Protein AF-A0A9W4LDL6-F1 (afdb_monomer)

pLDDT: mean 96.35, std 3.57, range [59.72, 98.88]

Radius of gyration: 20.33 Å; Cα contacts (8 Å, |Δi|>4): 546; chains: 1; bounding box: 56×37×61 Å

Mean predicted aligned error: 3.3 Å

Sequence (321 aa):
MSTSEVQAVVAMIDAETASIMKQEPQETKKLREGRLDDKAGAYGQYFGTWDIAAGMMRDCSMYALYPLLRLARQKRSDLNIAIMADEMLPPYTNYLGYSGFPTLERLGDAMRPVLREATPDETDALLSAYLRYANRLYCWVYHYFPWNLGEHYRYPDDAEARAADARAARDAAAIVDGFTPSETFIKLTWQPLGVSVHAWLAVEQNPELCRDLLDALPFTMLQEHPMVTGESMFAWTPLTTTAPVHVTEEIRFAPIGRLRFSQRTGQKLVVQYGATKETIRAPLLGGVIAEDRAKLPAIGRAVWDATYASKDLIWLTVERA

Solvent-accessible surface area (backbone atoms only — not comparable to full-atom values): 17039 Å² total; per-residue (Å²): 137,58,75,66,57,56,52,50,50,35,51,52,40,46,50,56,35,59,65,39,62,90,41,82,49,66,46,58,52,25,40,80,70,64,58,46,93,84,55,60,42,75,94,87,44,37,64,70,32,47,54,51,38,48,54,46,45,50,41,42,31,30,70,44,42,44,54,50,45,55,54,47,74,64,69,50,89,89,60,60,60,42,63,52,45,66,68,61,42,51,73,43,32,55,51,33,24,70,50,39,34,50,66,59,23,52,52,49,64,61,43,54,72,52,40,65,77,42,52,72,68,54,41,46,48,46,44,44,32,49,39,45,30,38,39,50,52,40,51,52,50,60,42,68,40,73,53,52,62,50,76,82,66,66,75,79,90,46,75,65,53,54,52,50,53,55,45,44,46,52,53,27,71,66,44,74,76,90,70,82,80,48,96,49,46,32,31,41,34,36,35,86,77,77,47,71,40,47,26,27,35,32,51,88,55,20,42,58,46,45,46,58,51,62,71,56,50,66,46,70,27,60,44,33,38,56,96,75,47,42,40,37,32,36,27,57,47,90,56,79,68,77,53,71,75,78,41,65,45,42,50,42,72,48,28,63,24,28,27,32,40,38,56,62,73,48,29,22,48,30,40,28,47,44,37,40,77,38,78,57,68,38,35,52,40,29,31,40,40,80,90,40,41,82,57,32,51,64,53,43,52,54,30,36,41,17,29,36,69,75,57,55,81,37,36,35,34,41,32,77,96

Nearest PDB structures (foldseek):
  3x27-assembly1_B  TM=9.281E-01  e=6.498E-11  Marinactinospora thermotolerans
  3kop-assembly1_F  TM=7.848E-01  e=4.595E-07  Arthrobacter sp. FB24
  3kop-assembly1_D  TM=6.887E-01  e=7.692E-07  Arthrobacter sp. FB24
  3kop-assembly1_E  TM=6.700E-01  e=1.503E-06  Arthrobacter sp. FB24
  3kop-assembly1_B  TM=6.868E-01  e=2.517E-06  Arthrobacter sp. FB24

Secondary structure (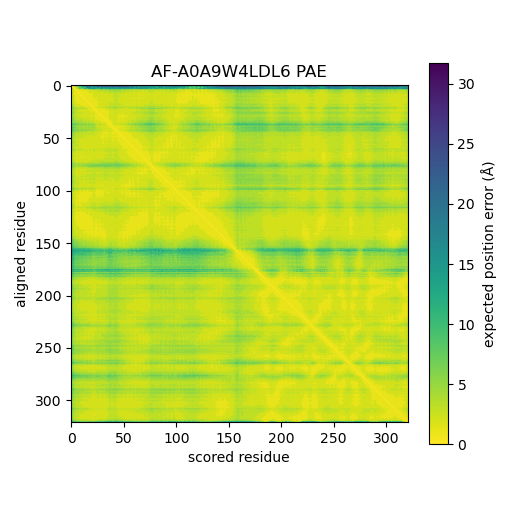DSSP, 8-state):
--HHHHHHHHHHHHHHHHHTSSS--HHHHHHHTT--TT--SGGG--HHHHHHHHHHHHHIIIIIIHHHHHHHTT--TT--HHHHHHHHSHHHHHHHHHTT-HHHHHHHHHHHHHHTT--HHHHHHHHHHHHHHHHHHHHHHHHHS-GGGGGGSPPP--HHHHHHHHHHHHHHHHPPP-SPPPS-EEEEEEETTTEEEEEEE-TTTSHHHHHHHHHH-SEEEEEE--TTTEEEEEEE-S---------EEEGGGSPTTEEEEETTTTSEEEEEEEEE----EEEEEEEE-HHHHTTHHHHHHHHHHIIIII---PEEEEEE-

Foldseek 3Di:
DDPVLLVVLLVVLLVLLVVLFPDQDPLLVCLLVQNDPVSPDPPNDRLVLLVVLLVLLQCLLQVQLLVLLLVLVVVDPVDDSLVSLVVRPCVSLVSNCVSRCVVLNVSSVSLSVVCNPDDSVSVNSSSLSSSLSSLSNSLSSQQSNQLLVCVVVDDDPDPVVVVVVVVLQVQQQPQDDPDDFDPWKKKKAKPPVRDIFIWGWPCVQQVQLLVQVQVQPWDKFWKAADSAFPQKIKTQGSDQDPGDARDWDFPQNDHQFWWFFPNSRRRITMGGLGGTDGRDITGGTTGTDPVRSVVRVVVSVVRHCCRHPPVDTMMMTMHGD

Structure (mmCIF, N/CA/C/O backbone):
data_AF-A0A9W4LDL6-F1
#
_entry.id   AF-A0A9W4LDL6-F1
#
loop_
_atom_site.group_PDB
_atom_site.id
_atom_site.type_symbol
_atom_site.label_atom_id
_atom_site.label_alt_id
_atom_site.label_comp_id
_atom_site.label_asym_id
_atom_site.label_entity_id
_atom_site.label_seq_id
_atom_site.pdbx_PDB_ins_code
_atom_site.Cartn_x
_atom_site.Cartn_y
_atom_site.Cartn_z
_atom_site.occupancy
_atom_site.B_iso_or_equiv
_atom_site.auth_seq_id
_atom_site.auth_comp_id
_atom_site.auth_asym_id
_atom_site.auth_atom_id
_atom_site.pdbx_PDB_model_num
ATOM 1 N N . MET A 1 1 ? -16.785 2.631 29.806 1.00 59.72 1 MET A N 1
ATOM 2 C CA . MET A 1 1 ? -16.517 1.670 28.723 1.00 59.72 1 MET A CA 1
ATOM 3 C C . MET A 1 1 ? -15.605 0.589 29.275 1.00 59.72 1 MET A C 1
ATOM 5 O O . MET A 1 1 ? -14.669 0.939 29.990 1.00 59.72 1 MET A O 1
ATOM 9 N N . SER A 1 2 ? -15.897 -0.693 29.063 1.00 73.19 2 SER A N 1
ATOM 10 C CA . SER A 1 2 ? -14.993 -1.766 29.508 1.00 73.19 2 SER A CA 1
ATOM 11 C C . SER A 1 2 ? -13.966 -2.067 28.419 1.00 73.19 2 SER A C 1
ATOM 13 O O . SER A 1 2 ? -14.286 -2.013 27.236 1.00 73.19 2 SER A O 1
ATOM 15 N N . THR A 1 3 ? -12.747 -2.465 28.796 1.00 76.25 3 THR A N 1
ATOM 16 C CA . THR A 1 3 ? -11.704 -2.936 27.859 1.00 76.25 3 THR A CA 1
ATOM 17 C C . THR A 1 3 ? -12.223 -4.010 26.885 1.00 76.25 3 THR A C 1
ATOM 19 O O . THR A 1 3 ? -11.744 -4.124 25.759 1.00 76.25 3 THR A O 1
ATOM 22 N N . SER A 1 4 ? -13.263 -4.758 27.275 1.00 86.56 4 SER A N 1
ATOM 23 C CA . SER A 1 4 ? -13.931 -5.733 26.410 1.00 86.56 4 SER A CA 1
ATOM 24 C C . SER A 1 4 ? -14.619 -5.121 25.181 1.00 86.56 4 SER A C 1
ATOM 26 O O . SER A 1 4 ? -14.678 -5.781 24.150 1.00 86.56 4 SER A O 1
ATOM 28 N N . GLU A 1 5 ? -15.140 -3.891 25.257 1.00 94.50 5 GLU A N 1
ATOM 29 C CA . GLU A 1 5 ? -15.817 -3.227 24.129 1.00 94.50 5 GLU A CA 1
ATOM 30 C C . GLU A 1 5 ? -14.811 -2.799 23.052 1.00 94.50 5 GLU A C 1
ATOM 32 O O . GLU A 1 5 ? -15.027 -3.069 21.871 1.00 94.50 5 GLU A O 1
ATOM 37 N N . VAL A 1 6 ? -13.662 -2.236 23.452 1.00 96.69 6 VAL A N 1
ATOM 38 C CA . VAL A 1 6 ? -12.552 -1.921 22.530 1.00 96.69 6 VAL A CA 1
ATOM 39 C C . VAL A 1 6 ? -12.072 -3.178 21.818 1.00 96.69 6 VAL A C 1
ATOM 41 O O . VAL A 1 6 ? -11.980 -3.208 20.590 1.00 96.69 6 VAL A O 1
ATOM 44 N N . GLN A 1 7 ? -11.785 -4.230 22.585 1.00 96.81 7 GLN A N 1
ATOM 45 C CA . GLN A 1 7 ? -11.292 -5.492 22.039 1.00 96.81 7 GLN A CA 1
ATOM 46 C C . GLN A 1 7 ? -12.294 -6.125 21.070 1.00 96.81 7 GLN A C 1
ATOM 48 O O . GLN A 1 7 ? -11.883 -6.662 20.043 1.00 96.81 7 GLN A O 1
ATOM 53 N N . ALA A 1 8 ? -13.597 -6.024 21.349 1.00 97.94 8 ALA A N 1
ATOM 54 C CA . ALA A 1 8 ? -14.638 -6.514 20.452 1.00 97.94 8 ALA A CA 1
ATOM 55 C C . ALA A 1 8 ? -14.651 -5.764 19.109 1.00 97.94 8 ALA A C 1
ATOM 57 O O . ALA A 1 8 ? -14.744 -6.400 18.059 1.00 97.94 8 ALA A O 1
ATOM 58 N N . VAL A 1 9 ? -14.507 -4.433 19.119 1.00 98.50 9 VAL A N 1
ATOM 59 C CA . VAL A 1 9 ? -14.445 -3.635 17.882 1.00 98.50 9 VAL A CA 1
ATOM 60 C C . VAL A 1 9 ? -13.175 -3.933 17.086 1.00 98.50 9 VAL A C 1
ATOM 62 O O . VAL A 1 9 ? -13.255 -4.138 15.876 1.00 98.50 9 VAL A O 1
ATOM 65 N N . VAL A 1 10 ? -12.016 -4.019 17.746 1.00 98.62 10 VAL A N 1
ATOM 66 C CA . VAL A 1 10 ? -10.753 -4.404 17.091 1.00 98.62 10 VAL A CA 1
ATOM 67 C C . VAL A 1 10 ? -10.882 -5.782 16.440 1.00 98.62 10 VAL A C 1
ATOM 69 O O . VAL A 1 10 ? -10.585 -5.926 15.256 1.00 98.62 10 VAL A O 1
ATOM 72 N N . ALA A 1 11 ? -11.402 -6.775 17.168 1.00 98.50 11 ALA A N 1
ATOM 73 C CA . ALA A 1 11 ? -11.595 -8.127 16.648 1.00 98.50 11 ALA A CA 1
ATOM 74 C C . ALA A 1 11 ? -12.565 -8.167 15.456 1.00 98.50 11 ALA A C 1
ATOM 76 O O . ALA A 1 11 ? -12.331 -8.901 14.498 1.00 98.50 11 ALA A O 1
ATOM 77 N N . MET A 1 12 ? -13.628 -7.358 15.484 1.00 98.50 12 MET A N 1
ATOM 78 C CA . MET A 1 12 ? -14.551 -7.214 14.359 1.00 98.50 12 MET A CA 1
ATOM 79 C C . MET A 1 12 ? -13.844 -6.655 13.115 1.00 98.50 12 MET A C 1
ATOM 81 O O . MET A 1 12 ? -14.003 -7.207 12.029 1.00 98.50 12 MET A O 1
ATOM 85 N N . ILE A 1 13 ? -13.050 -5.589 13.258 1.00 98.75 13 ILE A N 1
ATOM 86 C CA . ILE A 1 13 ? -12.304 -4.983 12.141 1.00 98.75 13 ILE A CA 1
ATOM 87 C C . ILE A 1 13 ? -11.254 -5.956 11.586 1.00 98.75 13 ILE A C 1
ATOM 89 O O . ILE A 1 13 ? -11.098 -6.084 10.369 1.00 98.75 13 ILE A O 1
ATOM 93 N N . ASP A 1 14 ? -10.539 -6.661 12.461 1.00 98.62 14 ASP A N 1
ATOM 94 C CA . ASP A 1 14 ? -9.530 -7.638 12.054 1.00 98.62 14 ASP A CA 1
ATOM 95 C C . ASP A 1 14 ? -10.167 -8.840 11.336 1.00 98.62 14 ASP A C 1
ATOM 97 O O . ASP A 1 14 ? -9.605 -9.329 10.354 1.00 98.62 14 ASP A O 1
ATOM 101 N N . ALA A 1 15 ? -11.363 -9.275 11.751 1.00 98.44 15 ALA A N 1
ATOM 102 C CA . ALA A 1 15 ? -12.117 -10.320 11.059 1.00 98.44 15 ALA A CA 1
ATOM 103 C C . ALA A 1 15 ? -12.532 -9.892 9.641 1.00 98.44 15 ALA A C 1
ATOM 105 O O . ALA A 1 15 ? -12.360 -10.664 8.694 1.00 98.44 15 ALA A O 1
ATOM 106 N N . GLU A 1 16 ? -13.010 -8.654 9.472 1.00 98.44 16 GLU A N 1
ATOM 107 C CA . GLU A 1 16 ? -13.310 -8.111 8.141 1.00 98.44 16 GLU A CA 1
ATOM 108 C C . GLU A 1 16 ? -12.046 -7.977 7.292 1.00 98.44 16 GLU A C 1
ATOM 110 O O . GLU A 1 16 ? -12.035 -8.365 6.129 1.00 98.44 16 GLU A O 1
ATOM 115 N N . THR A 1 17 ? -10.942 -7.511 7.879 1.00 98.31 17 THR A N 1
ATOM 116 C CA . THR A 1 17 ? -9.652 -7.427 7.180 1.00 98.31 17 THR A CA 1
ATOM 117 C C . THR A 1 17 ? -9.204 -8.803 6.693 1.00 98.31 17 THR A C 1
ATOM 119 O O . THR A 1 17 ? -8.797 -8.940 5.540 1.00 98.31 17 THR A O 1
ATOM 122 N N . ALA A 1 18 ? -9.306 -9.829 7.545 1.00 97.50 18 ALA A N 1
ATOM 123 C CA . ALA A 1 18 ? -8.935 -11.202 7.220 1.00 97.50 18 ALA A CA 1
ATOM 124 C C . ALA A 1 18 ? -9.772 -11.779 6.067 1.00 97.50 18 ALA A C 1
ATOM 126 O O . ALA A 1 18 ? -9.221 -12.477 5.210 1.00 97.50 18 ALA A O 1
ATOM 127 N N . SER A 1 19 ? -11.071 -11.460 6.011 1.00 97.31 19 SER A N 1
ATOM 128 C CA . SER A 1 19 ? -11.982 -11.959 4.971 1.00 97.31 19 SER A CA 1
ATOM 129 C C . SER A 1 19 ? -11.606 -11.458 3.568 1.00 97.31 19 SER A C 1
ATOM 131 O O . SER A 1 19 ? -11.776 -12.182 2.586 1.00 97.31 19 SER A O 1
ATOM 133 N N . ILE A 1 20 ? -10.990 -10.275 3.479 1.00 97.44 20 ILE A N 1
ATOM 134 C CA . ILE A 1 20 ? -10.588 -9.635 2.219 1.00 97.44 20 ILE A CA 1
ATOM 135 C C . ILE A 1 20 ? -9.079 -9.725 1.945 1.00 97.44 20 ILE A C 1
ATOM 137 O O . ILE A 1 20 ? -8.554 -9.025 1.084 1.00 97.44 20 ILE A O 1
ATOM 141 N N . MET A 1 21 ? -8.332 -10.581 2.650 1.00 95.81 21 MET A N 1
ATOM 142 C CA . MET A 1 21 ? -6.882 -10.709 2.430 1.00 95.81 21 MET A CA 1
ATOM 143 C C . MET A 1 21 ? -6.532 -11.294 1.059 1.00 95.81 21 MET A C 1
ATOM 145 O O . MET A 1 21 ? -5.571 -10.859 0.426 1.00 95.81 21 MET A O 1
ATOM 149 N N . LYS A 1 22 ? -7.296 -12.302 0.617 1.00 94.81 22 LYS A N 1
ATOM 150 C CA . LYS A 1 22 ? -7.035 -13.074 -0.613 1.00 94.81 22 LYS A CA 1
ATOM 151 C C . LYS A 1 22 ? -8.198 -13.075 -1.604 1.00 94.81 22 LYS A C 1
ATOM 153 O O . LYS A 1 22 ? -8.112 -13.714 -2.649 1.00 94.81 22 LYS A O 1
ATOM 158 N N . GLN A 1 23 ? -9.278 -12.378 -1.273 1.00 95.56 23 GLN A N 1
ATOM 159 C CA . GLN A 1 23 ? -10.490 -12.322 -2.072 1.00 95.56 23 GLN A CA 1
ATOM 160 C C . GLN A 1 23 ? -10.968 -10.880 -2.198 1.00 95.56 23 GLN A C 1
ATOM 162 O O . GLN A 1 23 ? -10.975 -10.136 -1.220 1.00 95.56 23 GLN A O 1
ATOM 167 N N . GLU A 1 24 ? -11.397 -10.519 -3.407 1.00 97.38 24 GLU A N 1
ATOM 168 C CA . GLU A 1 24 ? -12.038 -9.237 -3.670 1.00 97.38 24 GLU A CA 1
ATOM 169 C C . GLU A 1 24 ? -13.314 -9.079 -2.811 1.00 97.38 24 GLU A C 1
ATOM 171 O O . GLU A 1 24 ? -14.192 -9.953 -2.864 1.00 97.38 24 GLU A O 1
ATOM 176 N N . PRO A 1 25 ? -13.461 -7.970 -2.061 1.00 97.69 25 PRO A N 1
ATOM 177 C CA . PRO A 1 25 ? -14.687 -7.655 -1.340 1.00 97.69 25 PRO A CA 1
ATOM 178 C C . PRO A 1 25 ? -15.880 -7.546 -2.297 1.00 97.69 25 PRO A C 1
ATOM 180 O O . PRO A 1 25 ? -15.794 -6.935 -3.365 1.00 97.69 25 PRO A O 1
ATOM 183 N N . GLN A 1 26 ? -17.038 -8.082 -1.900 1.00 97.12 26 GLN A N 1
ATOM 184 C CA . GLN A 1 26 ? -18.243 -8.014 -2.739 1.00 97.12 26 GLN A CA 1
ATOM 185 C C . GLN A 1 26 ? -18.695 -6.575 -3.008 1.00 97.12 26 GLN A C 1
ATOM 187 O O . GLN A 1 26 ? -19.213 -6.293 -4.086 1.00 97.12 26 GLN A O 1
ATOM 192 N N . GLU A 1 27 ? -18.486 -5.669 -2.054 1.00 95.81 27 GLU A N 1
ATOM 193 C CA . GLU A 1 27 ? -18.826 -4.252 -2.192 1.00 95.81 27 GLU A CA 1
ATOM 194 C C . GLU A 1 27 ? -17.977 -3.565 -3.281 1.00 95.81 27 GLU A C 1
ATOM 196 O O . GLU A 1 27 ? -18.529 -2.960 -4.202 1.00 95.81 27 GLU A O 1
ATOM 201 N N . THR A 1 28 ? -16.660 -3.816 -3.301 1.00 96.38 28 THR A N 1
ATOM 202 C CA . THR A 1 28 ? -15.751 -3.363 -4.369 1.00 96.38 28 THR A CA 1
ATOM 203 C C . THR A 1 28 ? -16.150 -3.932 -5.731 1.00 96.38 28 THR A C 1
ATOM 205 O O . THR A 1 28 ? -16.212 -3.197 -6.719 1.00 96.38 28 THR A O 1
ATOM 208 N N . LYS A 1 29 ? -16.499 -5.226 -5.782 1.00 97.69 29 LYS A N 1
ATOM 209 C CA . LYS A 1 29 ? -16.947 -5.885 -7.014 1.00 97.69 29 LYS A CA 1
ATOM 210 C C . LYS A 1 29 ? -18.235 -5.273 -7.569 1.00 97.69 29 LYS A C 1
ATOM 212 O O . LYS A 1 29 ? -18.335 -5.032 -8.772 1.00 97.69 29 LYS A O 1
ATOM 217 N N . LYS A 1 30 ? -19.227 -5.019 -6.705 1.00 97.50 30 LYS A N 1
ATOM 218 C CA . LYS A 1 30 ? -20.490 -4.369 -7.090 1.00 97.50 30 LYS A CA 1
ATOM 219 C C . LYS A 1 30 ? -20.237 -2.991 -7.694 1.00 97.50 30 LYS A C 1
ATOM 221 O O . LYS A 1 30 ? -20.811 -2.699 -8.742 1.00 97.50 30 LYS A O 1
ATOM 226 N N . LEU A 1 31 ? -19.374 -2.185 -7.072 1.00 96.69 31 LEU A N 1
ATOM 227 C CA . LEU A 1 31 ? -19.011 -0.860 -7.573 1.00 96.69 31 LEU A CA 1
ATOM 228 C C . LEU A 1 31 ? -18.433 -0.937 -8.992 1.00 96.69 31 LEU A C 1
ATOM 230 O O . LEU A 1 31 ? -18.973 -0.314 -9.905 1.00 96.69 31 LEU A O 1
ATOM 234 N N . ARG A 1 32 ? -17.387 -1.747 -9.212 1.00 95.69 32 ARG A N 1
ATOM 235 C CA . ARG A 1 32 ? -16.724 -1.817 -10.529 1.00 95.69 32 ARG A CA 1
ATOM 236 C C . ARG A 1 32 ? -17.592 -2.415 -11.641 1.00 95.69 32 ARG A C 1
ATOM 238 O O . ARG A 1 32 ? -17.377 -2.128 -12.816 1.00 95.69 32 ARG A O 1
ATOM 245 N N . GLU A 1 33 ? -18.572 -3.244 -11.287 1.00 96.81 33 GLU A N 1
ATOM 246 C CA . GLU A 1 33 ? -19.515 -3.854 -12.235 1.00 96.81 33 GLU A CA 1
ATOM 247 C C . GLU A 1 33 ? -20.795 -3.025 -12.430 1.00 96.81 33 GLU A C 1
ATOM 249 O O . GLU A 1 33 ? -21.696 -3.462 -13.144 1.00 96.81 33 GLU A O 1
ATOM 254 N N . GLY A 1 34 ? -20.905 -1.848 -11.799 1.00 96.75 34 GLY A N 1
ATOM 255 C CA . GLY A 1 34 ? -22.084 -0.987 -11.919 1.00 96.75 34 GLY A CA 1
ATOM 256 C C . GLY A 1 34 ? -23.346 -1.586 -11.293 1.00 96.75 34 GLY A C 1
ATOM 257 O O . GLY A 1 34 ? -24.456 -1.326 -11.753 1.00 96.75 34 GLY A O 1
ATOM 258 N N . ARG A 1 35 ? -23.184 -2.416 -10.256 1.00 96.94 35 ARG A N 1
ATOM 259 C CA . ARG A 1 35 ? -24.256 -3.148 -9.558 1.00 96.94 35 ARG A CA 1
ATOM 260 C C . ARG A 1 35 ? -24.515 -2.606 -8.147 1.00 96.94 35 ARG A C 1
ATOM 262 O O . ARG A 1 35 ? -24.866 -3.377 -7.257 1.00 96.94 35 ARG A O 1
ATOM 269 N N . LEU A 1 36 ? -24.294 -1.307 -7.931 1.00 95.19 36 LEU A N 1
ATOM 270 C CA . LEU A 1 36 ? -24.649 -0.640 -6.676 1.00 95.19 36 LEU A CA 1
ATOM 271 C C . LEU A 1 36 ? -26.169 -0.650 -6.480 1.00 95.19 36 LEU A C 1
ATOM 273 O O . LEU A 1 36 ? -26.922 -0.371 -7.416 1.00 95.19 36 LEU A O 1
ATOM 277 N N . ASP A 1 37 ? -26.608 -0.958 -5.262 1.00 91.31 37 ASP A N 1
ATOM 278 C CA . ASP A 1 37 ? -28.028 -1.136 -4.943 1.00 91.31 37 ASP A CA 1
ATOM 279 C C . ASP A 1 37 ? -28.803 0.198 -5.013 1.00 91.31 37 ASP A C 1
ATOM 281 O O . ASP A 1 37 ? -29.950 0.237 -5.459 1.00 91.31 37 ASP A O 1
ATOM 285 N N . ASP A 1 38 ? -28.155 1.305 -4.647 1.00 92.00 38 ASP A N 1
ATOM 286 C CA . ASP A 1 38 ? -28.705 2.667 -4.669 1.00 92.00 38 ASP A CA 1
ATOM 287 C C . ASP A 1 38 ? -28.538 3.389 -6.019 1.00 92.00 38 ASP A C 1
ATOM 289 O O . ASP A 1 38 ? -29.086 4.475 -6.218 1.00 92.00 38 ASP A O 1
ATOM 293 N N . LYS A 1 39 ? -27.805 2.774 -6.959 1.00 94.00 39 LYS A N 1
ATOM 294 C CA . LYS A 1 39 ? -27.453 3.329 -8.273 1.00 94.00 39 LYS A CA 1
ATOM 295 C C . LYS A 1 39 ? -26.801 4.714 -8.187 1.00 94.00 39 LYS A C 1
ATOM 297 O O . LYS A 1 39 ? -27.075 5.565 -9.037 1.00 94.00 39 LYS A O 1
ATOM 302 N N . ALA A 1 40 ? -25.936 4.940 -7.195 1.00 94.69 40 ALA A N 1
ATOM 303 C CA . ALA A 1 40 ? -25.176 6.179 -7.077 1.00 94.69 40 ALA A CA 1
ATOM 304 C C . ALA A 1 40 ? -24.463 6.531 -8.400 1.00 94.69 40 ALA A C 1
ATOM 306 O O . ALA A 1 40 ? -23.657 5.750 -8.918 1.00 94.69 40 ALA A O 1
ATOM 307 N N . GLY A 1 41 ? -24.748 7.723 -8.936 1.00 95.00 41 GLY A N 1
ATOM 308 C CA . GLY A 1 41 ? -24.144 8.243 -10.165 1.00 95.00 41 GLY A CA 1
ATOM 309 C C . GLY A 1 41 ? -25.105 9.082 -11.016 1.00 95.00 41 GLY A C 1
ATOM 310 O O . GLY A 1 41 ? -26.280 8.761 -11.184 1.00 95.00 41 GLY A O 1
ATOM 311 N N . ALA A 1 42 ? -24.618 10.200 -11.559 1.00 95.75 42 ALA A N 1
ATOM 312 C CA . ALA A 1 42 ? -25.437 11.099 -12.374 1.00 95.75 42 ALA A CA 1
ATOM 313 C C . ALA A 1 42 ? -25.666 10.536 -13.788 1.00 95.75 42 ALA A C 1
ATOM 315 O O . ALA A 1 42 ? -24.772 9.913 -14.358 1.00 95.75 42 ALA A O 1
ATOM 316 N N . TYR A 1 43 ? -26.839 10.812 -14.372 1.00 96.56 43 TYR A N 1
ATOM 317 C CA . TYR A 1 43 ? -27.201 10.449 -15.754 1.00 96.56 43 TYR A CA 1
ATOM 318 C C . TYR A 1 43 ? -27.107 8.946 -16.085 1.00 96.56 43 TYR A C 1
ATOM 320 O O . TYR A 1 43 ? -26.869 8.574 -17.230 1.00 96.56 43 TYR A O 1
ATOM 328 N N . GLY A 1 44 ? -27.320 8.073 -15.097 1.00 94.75 44 GLY A N 1
ATOM 329 C CA . GLY A 1 44 ? -27.406 6.625 -15.319 1.00 94.75 44 GLY A CA 1
ATOM 330 C C . GLY A 1 44 ? -26.067 5.923 -15.576 1.00 94.75 44 GLY A C 1
ATOM 331 O O . GLY A 1 44 ? -26.071 4.812 -16.098 1.00 94.75 44 GLY A O 1
ATOM 332 N N . GLN A 1 45 ? -24.938 6.540 -15.211 1.00 96.56 45 GLN A N 1
ATOM 333 C CA . GLN A 1 45 ? -23.606 5.920 -15.241 1.00 96.56 45 GLN A CA 1
ATOM 334 C C . GLN A 1 45 ? -22.992 5.843 -13.837 1.00 96.56 45 GLN A C 1
ATOM 336 O O . GLN A 1 45 ? -23.360 6.625 -12.966 1.00 96.56 45 GLN A O 1
ATOM 341 N N . TYR A 1 46 ? -22.033 4.934 -13.636 1.00 97.12 46 TYR A N 1
ATOM 342 C CA . TYR A 1 46 ? -21.368 4.695 -12.345 1.00 97.12 46 TYR A CA 1
ATOM 343 C C . TYR A 1 46 ? -19.860 5.006 -12.350 1.00 97.12 46 TYR A C 1
ATOM 345 O O . TYR A 1 46 ? -19.212 4.899 -11.311 1.00 97.12 46 TYR A O 1
ATOM 353 N N . PHE A 1 47 ? -19.284 5.400 -13.492 1.00 97.44 47 PHE A N 1
ATOM 354 C CA . PHE A 1 47 ? -17.857 5.717 -13.607 1.00 97.44 47 PHE A CA 1
ATOM 355 C C . PHE A 1 47 ? -17.456 6.871 -12.685 1.00 97.44 47 PHE A C 1
ATOM 357 O O . PHE A 1 47 ? -16.469 6.755 -11.969 1.00 97.44 47 PHE A O 1
ATOM 364 N N . GLY A 1 48 ? -18.248 7.948 -12.644 1.00 96.81 48 GLY A N 1
ATOM 365 C CA . GLY A 1 48 ? -17.976 9.072 -11.742 1.00 96.81 48 GLY A CA 1
ATOM 366 C C . GLY A 1 48 ? -18.001 8.661 -10.266 1.00 96.81 48 GLY A C 1
ATOM 367 O O . GLY A 1 48 ? -17.161 9.102 -9.491 1.00 96.81 48 GLY A O 1
ATOM 368 N N . THR A 1 49 ? -18.918 7.768 -9.885 1.00 97.31 49 THR A N 1
ATOM 369 C CA . THR A 1 49 ? -18.963 7.198 -8.530 1.00 97.31 49 THR A CA 1
ATOM 370 C C . THR A 1 49 ? -17.708 6.381 -8.249 1.00 97.31 49 THR A C 1
ATOM 372 O O . THR A 1 49 ? -17.094 6.550 -7.203 1.00 97.31 49 THR A O 1
ATOM 375 N N . TRP A 1 50 ? -17.286 5.542 -9.197 1.00 97.50 50 TRP A N 1
ATOM 376 C CA . TRP A 1 50 ? -16.089 4.718 -9.056 1.00 97.50 50 TRP A CA 1
ATOM 377 C C . TRP A 1 50 ? -14.806 5.553 -8.935 1.00 97.50 50 TRP A C 1
ATOM 379 O O . TRP A 1 50 ? -14.005 5.298 -8.038 1.00 97.50 50 TRP A O 1
ATOM 389 N N . ASP A 1 51 ? -14.632 6.574 -9.775 1.00 97.50 51 ASP A N 1
ATOM 390 C CA . ASP A 1 51 ? -13.496 7.504 -9.731 1.00 97.50 51 ASP A CA 1
ATOM 391 C C . ASP A 1 51 ? -13.390 8.227 -8.383 1.00 97.50 51 ASP A C 1
ATOM 393 O O . ASP A 1 51 ? -12.364 8.145 -7.699 1.00 97.50 51 ASP A O 1
ATOM 397 N N . ILE A 1 52 ? -14.482 8.859 -7.944 1.00 97.56 52 ILE A N 1
ATOM 398 C CA . ILE A 1 52 ? -14.490 9.611 -6.687 1.00 97.56 52 ILE A CA 1
ATOM 399 C C . ILE A 1 52 ? -14.288 8.670 -5.498 1.00 97.56 52 ILE A C 1
ATOM 401 O O . ILE A 1 52 ? -13.491 8.973 -4.611 1.00 97.56 52 ILE A O 1
ATOM 405 N N . ALA A 1 53 ? -14.956 7.515 -5.481 1.00 97.62 53 ALA A N 1
ATOM 406 C CA . ALA A 1 53 ? -14.818 6.540 -4.407 1.00 97.62 53 ALA A CA 1
ATOM 407 C C . ALA A 1 53 ? -13.379 5.995 -4.324 1.00 97.62 53 ALA A C 1
ATOM 409 O O . ALA A 1 53 ? -12.832 5.871 -3.227 1.00 97.62 53 ALA A O 1
ATOM 410 N N . ALA A 1 54 ? -12.716 5.754 -5.462 1.00 97.31 54 ALA A N 1
ATOM 411 C CA . ALA A 1 54 ? -11.308 5.364 -5.489 1.00 97.31 54 ALA A CA 1
ATOM 412 C C . ALA A 1 54 ? -10.395 6.465 -4.926 1.00 97.31 54 ALA A C 1
ATOM 414 O O . ALA A 1 54 ? -9.578 6.199 -4.040 1.00 97.31 54 ALA A O 1
ATOM 415 N N . GLY A 1 55 ? -10.566 7.712 -5.372 1.00 97.31 55 GLY A N 1
ATOM 416 C CA . GLY A 1 55 ? -9.808 8.854 -4.856 1.00 97.31 55 GLY A CA 1
ATOM 417 C C . GLY A 1 55 ? -10.009 9.071 -3.353 1.00 97.31 55 GLY A C 1
ATOM 418 O O . GLY A 1 55 ? -9.042 9.168 -2.598 1.00 97.31 55 GLY A O 1
ATOM 419 N N . MET A 1 56 ? -11.259 9.066 -2.891 1.00 97.94 56 MET A N 1
ATOM 420 C CA . MET A 1 56 ? -11.589 9.278 -1.482 1.00 97.94 56 MET A CA 1
ATOM 421 C C . MET A 1 56 ? -11.144 8.123 -0.587 1.00 97.94 56 MET A C 1
ATOM 423 O O . MET A 1 56 ? -10.723 8.371 0.541 1.00 97.94 56 MET A O 1
ATOM 427 N N . MET A 1 57 ? -11.173 6.877 -1.065 1.00 97.56 57 MET A N 1
ATOM 428 C CA . MET A 1 57 ? -10.661 5.735 -0.303 1.00 97.56 57 MET A CA 1
ATOM 429 C C . MET A 1 57 ? -9.143 5.844 -0.097 1.00 97.56 57 MET A C 1
ATOM 431 O O . MET A 1 57 ? -8.646 5.618 1.012 1.00 97.56 57 MET A O 1
ATOM 435 N N . ARG A 1 58 ? -8.400 6.269 -1.132 1.00 97.25 58 ARG A N 1
ATOM 436 C CA . ARG A 1 58 ? -6.967 6.578 -1.011 1.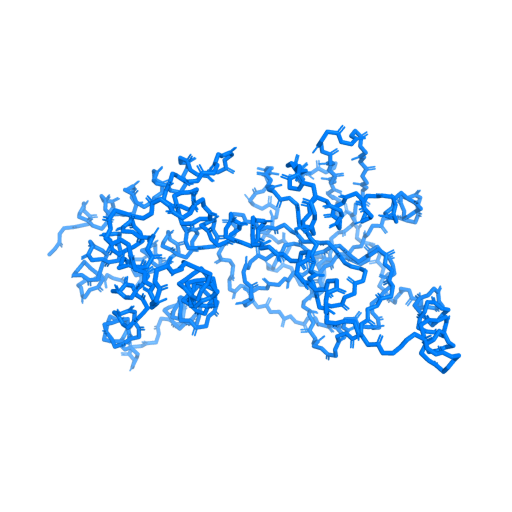00 97.25 58 ARG A CA 1
ATOM 437 C C . ARG A 1 58 ? -6.731 7.618 0.076 1.00 97.25 58 ARG A C 1
ATOM 439 O O . ARG A 1 58 ? -5.882 7.423 0.947 1.00 97.25 58 ARG A O 1
ATOM 446 N N . ASP A 1 59 ? -7.482 8.711 0.016 1.00 97.50 59 ASP A N 1
ATOM 447 C CA . ASP A 1 59 ? -7.268 9.857 0.887 1.00 97.50 59 ASP A CA 1
ATOM 448 C C . ASP A 1 59 ? -7.687 9.560 2.332 1.00 97.50 59 ASP A C 1
ATOM 450 O O . ASP A 1 59 ? -6.956 9.896 3.266 1.00 97.50 59 ASP A O 1
ATOM 454 N N . CYS A 1 60 ? -8.773 8.809 2.524 1.00 97.62 60 CYS A N 1
ATOM 455 C CA . CYS A 1 60 ? -9.190 8.298 3.825 1.00 97.62 60 CYS A CA 1
ATOM 456 C C . CYS A 1 60 ? -8.076 7.468 4.479 1.00 97.62 60 CYS A C 1
ATOM 458 O O . CYS A 1 60 ? -7.682 7.741 5.615 1.00 97.62 60 CYS A O 1
ATOM 460 N N . SER A 1 61 ? -7.503 6.503 3.752 1.00 97.06 61 SER A N 1
ATOM 461 C CA . SER A 1 61 ? -6.456 5.637 4.304 1.00 97.06 61 SER A CA 1
ATOM 462 C C . SER A 1 61 ? -5.140 6.387 4.560 1.00 97.06 61 SER A C 1
ATOM 464 O O . SER A 1 61 ? -4.546 6.305 5.638 1.00 97.06 61 SER A O 1
ATOM 466 N N . MET A 1 62 ? -4.669 7.155 3.575 1.00 96.56 62 MET A N 1
ATOM 467 C CA . MET A 1 62 ? -3.306 7.705 3.571 1.00 96.56 62 MET A CA 1
ATOM 468 C C . MET A 1 62 ? -3.189 9.098 4.183 1.00 96.56 62 MET A C 1
ATOM 470 O O . MET A 1 62 ? -2.142 9.437 4.737 1.00 96.56 62 MET A O 1
ATOM 474 N N . TYR A 1 63 ? -4.229 9.920 4.054 1.00 96.31 63 TYR A N 1
ATOM 475 C CA . TYR A 1 63 ? -4.186 11.342 4.400 1.00 96.31 63 TYR A CA 1
ATOM 476 C C . TYR A 1 63 ? -5.124 11.714 5.553 1.00 96.31 63 TYR A C 1
ATOM 478 O O . TYR A 1 63 ? -4.955 12.791 6.122 1.00 96.31 63 TYR A O 1
ATOM 486 N N . ALA A 1 64 ? -6.022 10.816 5.975 1.00 97.06 64 ALA A N 1
ATOM 487 C CA . ALA A 1 64 ? -6.768 10.951 7.227 1.00 97.06 64 ALA A CA 1
ATOM 488 C C . ALA A 1 64 ? -6.296 9.948 8.294 1.00 97.06 64 ALA A C 1
ATOM 490 O O . ALA A 1 64 ? -5.753 10.352 9.323 1.00 97.06 64 ALA A O 1
ATOM 491 N N . LEU A 1 65 ? -6.429 8.643 8.041 1.00 97.94 65 LEU A N 1
ATOM 492 C CA . LEU A 1 65 ? -6.174 7.603 9.043 1.00 97.94 65 LEU A CA 1
ATOM 493 C C . LEU A 1 65 ? -4.701 7.477 9.433 1.00 97.94 65 LEU A C 1
ATOM 495 O O . LEU A 1 65 ? -4.385 7.462 10.622 1.00 97.94 65 LEU A O 1
ATOM 499 N N . TYR A 1 66 ? -3.783 7.416 8.464 1.00 98.06 66 TYR A N 1
ATOM 500 C CA . TYR A 1 66 ? -2.360 7.298 8.790 1.00 98.06 66 TYR A CA 1
ATOM 501 C C . TYR A 1 66 ? -1.826 8.494 9.612 1.00 98.06 66 TYR A C 1
ATOM 503 O O . TYR A 1 66 ? -1.160 8.264 10.629 1.00 98.06 66 TYR A O 1
ATOM 511 N N . PRO A 1 67 ? -2.113 9.767 9.259 1.00 97.81 67 PRO A N 1
ATOM 512 C CA . PRO A 1 67 ? -1.752 10.903 10.103 1.00 97.81 67 PRO A CA 1
ATOM 513 C C . PRO A 1 67 ? -2.367 10.846 11.504 1.00 97.81 67 PRO A C 1
ATOM 515 O O . PRO A 1 67 ? -1.643 11.105 12.465 1.00 97.81 67 PRO A O 1
ATOM 518 N N . LEU A 1 68 ? -3.642 10.456 11.636 1.00 97.50 68 LEU A N 1
ATOM 519 C CA . LEU A 1 68 ? -4.299 10.276 12.938 1.00 97.50 68 LEU A CA 1
ATOM 520 C C . LEU A 1 68 ? -3.578 9.232 13.798 1.00 97.50 68 LEU A C 1
ATOM 522 O O . LEU A 1 68 ? -3.232 9.524 14.942 1.00 97.50 68 LEU A O 1
ATOM 526 N N . LEU A 1 69 ? -3.265 8.055 13.242 1.00 98.25 69 LEU A N 1
ATOM 527 C CA . LEU A 1 69 ? -2.507 7.014 13.947 1.00 98.25 69 LEU A CA 1
ATOM 528 C C . LEU A 1 69 ? -1.129 7.526 14.389 1.00 98.25 69 LEU A C 1
ATOM 530 O O . LEU A 1 69 ? -0.698 7.311 15.522 1.00 98.25 69 LEU A O 1
ATOM 534 N N . ARG A 1 70 ? -0.431 8.248 13.508 1.00 97.56 70 ARG A N 1
ATOM 535 C CA . ARG A 1 70 ? 0.884 8.816 13.823 1.00 97.56 70 ARG A CA 1
ATOM 536 C C . ARG A 1 70 ? 0.816 9.881 14.920 1.00 97.56 70 ARG A C 1
ATOM 538 O O . ARG A 1 70 ? 1.763 9.989 15.694 1.00 97.56 70 ARG A O 1
ATOM 545 N N . LEU A 1 71 ? -0.253 10.674 14.982 1.00 97.62 71 LEU A N 1
ATOM 546 C CA . LEU A 1 71 ? -0.488 11.635 16.065 1.00 97.62 71 LEU A CA 1
ATOM 547 C C . LEU A 1 71 ? -0.812 10.914 17.378 1.00 97.62 71 LEU A C 1
ATOM 549 O O . LEU A 1 71 ? -0.217 11.243 18.401 1.00 97.62 71 LEU A O 1
ATOM 553 N N . ALA A 1 72 ? -1.663 9.885 17.339 1.00 97.56 72 ALA A N 1
ATOM 554 C CA . ALA A 1 72 ? -2.017 9.084 18.511 1.00 97.56 72 ALA A CA 1
ATOM 555 C C . ALA A 1 72 ? -0.786 8.464 19.188 1.00 97.56 72 ALA A C 1
ATOM 557 O O . ALA A 1 72 ? -0.615 8.556 20.404 1.00 97.56 72 ALA A O 1
ATOM 558 N N . ARG A 1 73 ? 0.147 7.937 18.389 1.00 97.38 73 ARG A N 1
ATOM 559 C CA . ARG A 1 73 ? 1.399 7.337 18.875 1.00 97.38 73 ARG A CA 1
ATOM 560 C C . ARG A 1 73 ? 2.377 8.306 19.524 1.00 97.38 73 ARG A C 1
ATOM 562 O O . ARG A 1 73 ? 3.288 7.859 20.215 1.00 97.38 73 ARG A O 1
ATOM 569 N N . GLN A 1 74 ? 2.201 9.616 19.349 1.00 95.94 74 GLN A N 1
ATOM 570 C CA . GLN A 1 74 ? 2.999 10.602 20.085 1.00 95.94 74 GLN A CA 1
ATOM 571 C C . GLN A 1 74 ? 2.606 10.666 21.565 1.00 95.94 74 GLN A C 1
ATOM 573 O O . GLN A 1 74 ? 3.362 11.230 22.351 1.00 95.94 74 GLN A O 1
ATOM 578 N N . LYS A 1 75 ? 1.437 10.115 21.941 1.00 9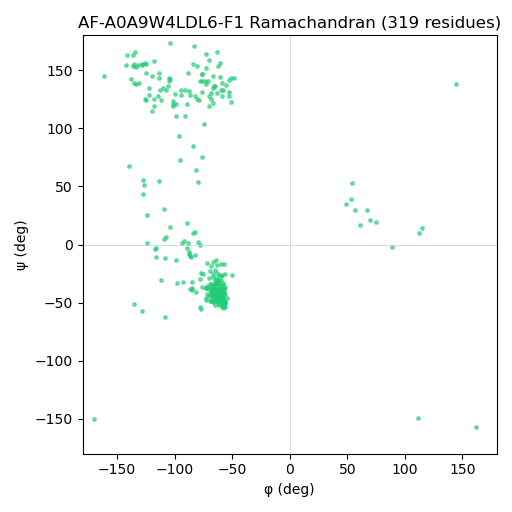3.12 75 LYS A N 1
ATOM 579 C CA . LYS A 1 75 ? 0.900 10.089 23.314 1.00 93.12 75 LYS A CA 1
ATOM 580 C C . LYS A 1 75 ? 0.948 11.461 24.004 1.00 93.12 75 LYS A C 1
ATOM 582 O O . LYS A 1 75 ? 1.181 11.573 25.205 1.00 93.12 75 LYS A O 1
ATOM 587 N N . ARG A 1 76 ? 0.746 12.517 23.215 1.00 93.94 76 ARG A N 1
ATOM 588 C CA . ARG A 1 76 ? 0.725 13.909 23.662 1.00 93.94 76 ARG A CA 1
ATOM 589 C C . ARG A 1 76 ? -0.616 14.226 24.311 1.00 93.94 76 ARG A C 1
ATOM 591 O O . ARG A 1 76 ? -1.651 14.065 23.673 1.00 93.94 76 ARG A O 1
ATOM 598 N N . SER A 1 77 ? -0.595 14.708 25.551 1.00 91.50 77 SER A N 1
ATOM 599 C CA . SER A 1 77 ? -1.809 15.018 26.317 1.00 91.50 77 SER A CA 1
ATOM 600 C C . SER A 1 77 ? -2.600 16.213 25.779 1.00 91.50 77 SER A C 1
ATOM 602 O O . SER A 1 77 ? -3.777 16.348 26.094 1.00 91.50 77 SER A O 1
ATOM 604 N N . ASP A 1 78 ? -1.980 17.074 24.969 1.00 95.19 78 ASP A N 1
ATOM 605 C CA . ASP A 1 78 ? -2.639 18.220 24.336 1.00 95.19 78 ASP A CA 1
ATOM 606 C C . ASP A 1 78 ? -3.409 17.859 23.054 1.00 95.19 78 ASP A C 1
ATOM 608 O O . ASP A 1 78 ? -4.154 18.687 22.531 1.00 95.19 78 ASP A O 1
ATOM 612 N N . LEU A 1 79 ? -3.258 16.632 22.543 1.00 95.94 79 LEU A N 1
ATOM 613 C CA . LEU A 1 79 ? -3.968 16.160 21.357 1.00 95.94 79 LEU A CA 1
ATOM 614 C C . LEU A 1 79 ? -5.185 15.325 21.765 1.00 95.94 79 LEU A C 1
ATOM 616 O O . LEU A 1 79 ? -5.045 14.275 22.387 1.00 95.94 79 LEU A O 1
ATOM 620 N N . ASN A 1 80 ? -6.380 15.743 21.344 1.00 96.50 80 ASN A N 1
ATOM 621 C CA . ASN A 1 80 ? -7.582 14.920 21.461 1.00 96.50 80 ASN A CA 1
ATOM 622 C C . ASN A 1 80 ? -7.837 14.167 20.147 1.00 96.50 80 ASN A C 1
ATOM 624 O O . ASN A 1 80 ? -8.460 14.691 19.223 1.00 96.50 80 ASN A O 1
ATOM 628 N N . ILE A 1 81 ? -7.335 12.933 20.071 1.00 97.88 81 ILE A N 1
ATOM 629 C CA . ILE A 1 81 ? -7.426 12.088 18.871 1.00 97.88 81 ILE A CA 1
ATOM 630 C C . ILE A 1 81 ? -8.874 11.752 18.512 1.00 97.88 81 ILE A C 1
ATOM 632 O O . ILE A 1 81 ? -9.204 11.711 17.330 1.00 97.88 81 ILE A O 1
ATOM 636 N N . ALA A 1 82 ? -9.742 11.551 19.504 1.00 97.31 82 ALA A N 1
ATOM 637 C CA . ALA A 1 82 ? -11.142 11.230 19.261 1.00 97.31 82 ALA A CA 1
ATOM 638 C C . ALA A 1 82 ? -11.887 12.392 18.590 1.00 97.31 82 ALA A C 1
ATOM 640 O O . ALA A 1 82 ? -12.565 12.171 17.592 1.00 97.31 82 ALA A O 1
ATOM 641 N N . ILE A 1 83 ? -11.689 13.629 19.064 1.00 97.69 83 ILE A N 1
ATOM 642 C CA . ILE A 1 83 ? -12.255 14.826 18.417 1.00 97.69 83 ILE A CA 1
ATOM 643 C C . ILE A 1 83 ? -11.715 14.966 16.991 1.00 97.69 83 ILE A C 1
ATOM 645 O O . ILE A 1 83 ? -12.483 15.193 16.063 1.00 97.69 83 ILE A O 1
ATOM 649 N N . MET A 1 84 ? -10.406 14.783 16.785 1.00 98.00 84 MET A N 1
ATOM 650 C CA . MET A 1 84 ? -9.830 14.842 15.436 1.00 98.00 84 MET A CA 1
ATOM 651 C C . MET A 1 84 ? -10.430 13.775 14.513 1.00 98.00 84 MET A C 1
ATOM 653 O O . MET A 1 84 ? -10.722 14.062 13.357 1.00 98.00 84 MET A O 1
ATOM 657 N N . ALA A 1 85 ? -10.643 12.554 15.008 1.00 97.75 85 ALA A N 1
ATOM 658 C CA . ALA A 1 85 ? -11.273 11.487 14.241 1.00 97.75 85 ALA A CA 1
ATOM 659 C C . ALA A 1 85 ? -12.750 11.785 13.924 1.00 97.75 85 ALA A C 1
ATOM 661 O O . ALA A 1 85 ? -13.181 11.519 12.803 1.00 97.75 85 ALA A O 1
ATOM 662 N N . ASP A 1 86 ? -13.503 12.360 14.866 1.00 96.50 86 ASP A N 1
ATOM 663 C CA . ASP A 1 86 ? -14.897 12.777 14.664 1.00 96.50 86 ASP A CA 1
ATOM 664 C C . ASP A 1 86 ? -15.031 13.912 13.634 1.00 96.50 86 ASP A C 1
ATOM 666 O O . ASP A 1 86 ? -16.012 13.947 12.901 1.00 96.50 86 ASP A O 1
ATOM 670 N N . GLU A 1 87 ? -14.039 14.794 13.512 1.00 96.38 87 GLU A N 1
ATOM 671 C CA . GLU A 1 87 ? -14.035 15.838 12.477 1.00 96.38 87 GLU A CA 1
ATOM 672 C C . GLU A 1 87 ? -13.553 15.312 11.116 1.00 96.38 87 GLU A C 1
ATOM 674 O O . GLU A 1 87 ? -14.092 15.657 10.064 1.00 96.38 87 GLU A O 1
ATOM 679 N N . MET A 1 88 ? -12.519 14.466 11.112 1.00 96.44 88 MET A N 1
ATOM 680 C CA . MET A 1 88 ? -11.848 14.060 9.876 1.00 96.44 88 MET A CA 1
ATOM 681 C C . MET A 1 88 ? -12.522 12.885 9.168 1.00 96.44 88 MET A C 1
ATOM 683 O O . MET A 1 88 ? -12.505 12.844 7.941 1.00 96.44 88 MET A O 1
ATOM 687 N N . LEU A 1 89 ? -13.054 11.897 9.895 1.00 96.81 89 LEU A N 1
ATOM 688 C CA . LEU A 1 89 ? -13.482 10.623 9.301 1.00 96.81 89 LEU A CA 1
ATOM 689 C C . LEU A 1 89 ? -14.902 10.614 8.717 1.00 96.81 89 LEU A C 1
ATOM 691 O O . LEU A 1 89 ? -15.064 9.995 7.660 1.00 96.81 89 LEU A O 1
ATOM 695 N N . PRO A 1 90 ? -15.931 11.248 9.316 1.00 96.50 90 PRO A N 1
ATOM 696 C CA . PRO A 1 90 ? -17.295 11.189 8.781 1.00 96.50 90 PRO A CA 1
ATOM 697 C C . PRO A 1 90 ? -17.438 11.671 7.330 1.00 96.50 90 PRO A C 1
ATOM 699 O O . PRO A 1 90 ? -18.094 10.973 6.559 1.00 96.50 90 PRO A O 1
ATOM 702 N N . PRO A 1 91 ? -16.779 12.763 6.882 1.00 96.19 91 PRO A N 1
ATOM 703 C CA . PRO A 1 91 ? -16.844 13.170 5.477 1.00 96.19 91 PRO A CA 1
ATOM 704 C C . PRO A 1 91 ? -16.373 12.085 4.497 1.00 96.19 91 PRO A C 1
ATOM 706 O O . PRO A 1 91 ? -16.942 11.951 3.416 1.00 96.19 91 PRO A O 1
ATOM 709 N N . TYR A 1 92 ? -15.368 11.286 4.876 1.00 97.56 92 TYR A N 1
ATOM 710 C CA . TYR A 1 92 ? -14.929 10.144 4.073 1.00 97.56 92 TYR A CA 1
ATOM 711 C C . TYR A 1 92 ? -15.878 8.960 4.219 1.00 97.56 92 TYR A C 1
ATOM 713 O O . TYR A 1 92 ? -16.378 8.452 3.224 1.00 97.56 92 TYR A O 1
ATOM 721 N N . THR A 1 93 ? -16.110 8.508 5.451 1.00 97.19 93 THR A N 1
ATOM 722 C CA . THR A 1 93 ? -16.823 7.251 5.726 1.00 97.19 93 THR A CA 1
ATOM 723 C C . THR A 1 93 ? -18.279 7.286 5.281 1.00 97.19 93 THR A C 1
ATOM 725 O O . THR A 1 93 ? -18.707 6.326 4.652 1.00 97.19 93 THR A O 1
ATOM 728 N N . ASN A 1 94 ? -18.991 8.401 5.463 1.00 96.94 94 ASN A N 1
ATOM 729 C CA . ASN A 1 94 ? -20.384 8.525 5.027 1.00 96.94 94 ASN A CA 1
ATOM 730 C C . ASN A 1 94 ? -20.498 8.526 3.494 1.00 96.94 94 ASN A C 1
ATOM 732 O O . ASN A 1 94 ? -21.355 7.863 2.912 1.00 96.94 94 ASN A O 1
ATOM 736 N N . TYR A 1 95 ? -19.613 9.267 2.813 1.00 96.69 95 TYR A N 1
ATOM 737 C CA . TYR A 1 95 ? -19.611 9.287 1.350 1.00 96.69 95 TYR A CA 1
ATOM 738 C C . TYR A 1 95 ? -19.194 7.933 0.775 1.00 96.69 95 TYR A C 1
ATOM 740 O O . TYR A 1 95 ? -19.807 7.456 -0.176 1.00 96.69 95 TYR A O 1
ATOM 748 N N . LEU A 1 96 ? -18.158 7.303 1.334 1.00 97.88 96 LEU A N 1
ATOM 749 C CA . LEU A 1 96 ? -17.687 5.985 0.908 1.00 97.88 96 LEU A CA 1
ATOM 750 C C . LEU A 1 96 ? -18.737 4.901 1.186 1.00 97.88 96 LEU A C 1
ATOM 752 O O . LEU A 1 96 ? -18.936 4.044 0.333 1.00 97.88 96 LEU A O 1
ATOM 756 N N . GLY A 1 97 ? -19.464 4.985 2.304 1.00 97.50 97 GLY A N 1
ATOM 757 C CA . GLY A 1 97 ? -20.610 4.129 2.617 1.00 97.50 97 GLY A CA 1
ATOM 758 C C . GLY A 1 97 ? -21.687 4.186 1.538 1.00 97.50 97 GLY A C 1
ATOM 759 O O . GLY A 1 97 ? -22.019 3.163 0.938 1.00 97.50 97 GLY A O 1
ATOM 760 N N . TYR A 1 98 ? -22.130 5.403 1.208 1.00 95.19 98 TYR A N 1
ATOM 761 C CA . TYR A 1 98 ? -23.035 5.674 0.087 1.00 95.19 98 TYR A CA 1
ATOM 762 C C . TYR A 1 98 ? -22.472 5.191 -1.265 1.00 95.19 98 TYR A C 1
ATOM 764 O O . TYR A 1 98 ? -23.170 4.563 -2.046 1.00 95.19 98 TYR A O 1
ATOM 772 N N . SER A 1 99 ? -21.189 5.424 -1.549 1.00 95.00 99 SER A N 1
ATOM 773 C CA . SER A 1 99 ? -20.581 5.161 -2.867 1.00 95.00 99 SER A CA 1
ATOM 774 C C . SER A 1 99 ? -20.001 3.751 -3.055 1.00 95.00 99 SER A C 1
ATOM 776 O O . SER A 1 99 ? -19.230 3.521 -3.989 1.00 95.00 99 SER A O 1
ATOM 778 N N . GLY A 1 100 ? -20.408 2.783 -2.227 1.00 94.19 100 GLY A N 1
ATOM 779 C CA . GLY A 1 100 ? -20.115 1.363 -2.447 1.00 94.19 100 GLY A CA 1
ATOM 780 C C . GLY A 1 100 ? -19.206 0.693 -1.420 1.00 94.19 100 GLY A C 1
ATOM 781 O O . GLY A 1 100 ? -18.747 -0.416 -1.683 1.00 94.19 100 GLY A O 1
ATOM 782 N N . PHE A 1 101 ? -18.970 1.314 -0.261 1.00 97.62 101 PHE A N 1
ATOM 783 C CA . PHE A 1 101 ? -18.193 0.748 0.851 1.00 97.62 101 PHE A CA 1
ATOM 784 C C . PHE A 1 101 ? -18.943 0.799 2.199 1.00 97.62 101 PHE A C 1
ATOM 786 O O . PHE A 1 101 ? -18.425 1.349 3.178 1.00 97.62 101 PHE A O 1
ATOM 793 N N . PRO A 1 102 ? -20.160 0.230 2.302 1.00 97.50 102 PRO A N 1
ATOM 794 C CA . PRO A 1 102 ? -20.944 0.251 3.540 1.00 97.50 102 PRO A CA 1
ATOM 795 C C . PRO A 1 102 ? -20.242 -0.458 4.708 1.00 97.50 102 PRO A C 1
ATOM 797 O O . PRO A 1 102 ? -20.480 -0.126 5.869 1.00 97.50 102 PRO A O 1
ATOM 800 N N . THR A 1 103 ? -19.351 -1.420 4.439 1.00 98.44 103 THR A N 1
ATOM 801 C CA . THR A 1 103 ? -18.578 -2.078 5.502 1.00 98.44 103 THR A CA 1
ATOM 802 C C . THR A 1 103 ? -17.583 -1.112 6.138 1.00 98.44 103 THR A C 1
ATOM 804 O O . THR A 1 103 ? -17.472 -1.083 7.361 1.00 98.44 103 THR A O 1
ATOM 807 N N . LEU A 1 104 ? -16.907 -0.276 5.339 1.00 98.50 104 LEU A N 1
ATOM 808 C CA . LEU A 1 104 ? -16.014 0.769 5.848 1.00 98.50 104 LEU A CA 1
ATOM 809 C C . LEU A 1 104 ? -16.770 1.733 6.773 1.00 98.50 104 LEU A C 1
ATOM 811 O O . LEU A 1 104 ? -16.326 1.973 7.893 1.00 98.50 104 LEU A O 1
ATOM 815 N N . GLU A 1 105 ? -17.924 2.234 6.326 1.00 98.44 105 GLU A N 1
ATOM 816 C CA . GLU A 1 105 ? -18.783 3.122 7.119 1.00 98.44 105 GLU A CA 1
ATOM 817 C C . GLU A 1 105 ? -19.189 2.471 8.445 1.00 98.44 105 GLU A C 1
ATOM 819 O O . GLU A 1 105 ? -18.906 3.016 9.511 1.00 98.44 105 GLU A O 1
ATOM 824 N N . ARG A 1 106 ? -19.736 1.249 8.395 1.00 98.44 106 ARG A N 1
ATOM 825 C CA . ARG A 1 106 ? -20.158 0.491 9.582 1.00 98.44 106 ARG A CA 1
ATOM 826 C C . ARG A 1 106 ? -19.023 0.282 10.586 1.00 98.44 106 ARG A C 1
ATOM 828 O O . ARG A 1 106 ? -19.240 0.392 11.793 1.00 98.44 106 ARG A O 1
ATOM 835 N N . LEU A 1 107 ? -17.823 -0.061 10.114 1.00 98.56 107 LEU A N 1
ATOM 836 C CA . LEU A 1 107 ? -16.654 -0.238 10.980 1.00 98.56 107 LEU A CA 1
ATOM 837 C C . LEU A 1 107 ? -16.222 1.094 11.608 1.00 98.56 107 LEU A C 1
ATOM 839 O O . LEU A 1 107 ? -15.931 1.136 12.804 1.00 98.56 107 LEU A O 1
ATOM 843 N N . GLY A 1 108 ? -16.239 2.183 10.836 1.00 97.94 108 GLY A N 1
ATOM 844 C CA . GLY A 1 108 ? -15.998 3.532 11.343 1.00 97.94 108 GLY A CA 1
ATOM 845 C C . GLY A 1 108 ? -17.014 3.944 12.412 1.00 97.94 108 GLY A C 1
ATOM 846 O O . GLY A 1 108 ? -16.624 4.444 13.467 1.00 97.94 108 GLY A O 1
ATOM 847 N N . ASP A 1 109 ? -18.299 3.687 12.179 1.00 97.94 109 ASP A N 1
ATOM 848 C CA . ASP A 1 109 ? -19.395 3.999 13.101 1.00 97.94 109 ASP A CA 1
ATOM 849 C C . ASP A 1 109 ? -19.327 3.196 14.401 1.00 97.94 109 ASP A C 1
ATOM 851 O O . ASP A 1 109 ? -19.659 3.719 15.463 1.00 97.94 109 ASP A O 1
ATOM 855 N N . ALA A 1 110 ? -18.849 1.952 14.345 1.00 97.94 110 ALA A N 1
ATOM 856 C CA . ALA A 1 110 ? -18.586 1.152 15.537 1.00 97.94 110 ALA A CA 1
ATOM 857 C C . ALA A 1 110 ? -17.347 1.641 16.308 1.00 97.94 110 ALA A C 1
ATOM 859 O O . ALA A 1 110 ? -17.330 1.625 17.538 1.00 97.94 110 ALA A O 1
ATOM 860 N N . MET A 1 111 ? -16.306 2.085 15.597 1.00 98.06 111 MET A N 1
ATOM 861 C CA . MET A 1 111 ? -15.041 2.525 16.187 1.00 98.06 111 MET A CA 1
ATOM 862 C C . MET A 1 111 ? -15.147 3.879 16.894 1.00 98.06 111 MET A C 1
ATOM 864 O O . MET A 1 111 ? -14.658 4.014 18.015 1.00 98.06 111 MET A O 1
ATOM 868 N N . ARG A 1 112 ? -15.750 4.897 16.262 1.00 96.88 112 ARG A N 1
ATOM 869 C CA . ARG A 1 112 ? -15.700 6.287 16.764 1.00 96.88 112 ARG A CA 1
ATOM 870 C C . ARG A 1 112 ? -16.282 6.472 18.177 1.00 96.88 112 ARG A C 1
ATOM 872 O O . ARG A 1 112 ? -15.625 7.135 18.976 1.00 96.88 112 ARG A O 1
ATOM 879 N N . PRO A 1 113 ? -17.440 5.888 18.552 1.00 96.44 113 PRO A N 1
ATOM 880 C CA . PRO A 1 113 ? -17.971 6.019 19.911 1.00 96.44 113 PRO A CA 1
ATOM 881 C C . PRO A 1 113 ? -17.033 5.435 20.969 1.00 96.44 113 PRO A C 1
ATOM 883 O O . PRO A 1 113 ? -16.858 6.028 22.029 1.00 96.44 113 PRO A O 1
ATOM 886 N N . VAL A 1 114 ? -16.401 4.303 20.653 1.00 97.44 114 VAL A N 1
ATOM 887 C CA . VAL A 1 114 ? -15.458 3.612 21.539 1.00 97.44 114 VAL A CA 1
ATOM 888 C C . VAL A 1 114 ? -14.142 4.390 21.652 1.00 97.44 114 VAL A C 1
ATOM 890 O O . VAL A 1 114 ? -13.556 4.484 22.726 1.00 97.44 114 VAL A O 1
ATOM 893 N N . LEU A 1 115 ? -13.702 5.029 20.566 1.00 97.06 115 LEU A N 1
ATOM 894 C CA . LEU A 1 115 ? -12.489 5.847 20.528 1.00 97.06 115 LEU A CA 1
ATOM 895 C C . LEU A 1 115 ? -12.518 7.031 21.514 1.00 97.06 115 LEU A C 1
ATOM 897 O O . LEU A 1 115 ? -11.467 7.426 22.009 1.00 97.06 115 LEU A O 1
ATOM 901 N N . ARG A 1 116 ? -13.698 7.594 21.817 1.00 95.88 116 ARG A N 1
ATOM 902 C CA . ARG A 1 116 ? -13.856 8.767 22.707 1.00 95.88 116 ARG A CA 1
ATOM 903 C C . ARG A 1 116 ? -13.408 8.519 24.142 1.00 95.88 116 ARG A C 1
ATOM 905 O O . ARG A 1 116 ? -12.907 9.434 24.785 1.00 95.88 116 ARG A O 1
ATOM 912 N N . GLU A 1 117 ? -13.573 7.288 24.608 1.00 95.06 117 GLU A N 1
ATOM 913 C CA . GLU A 1 117 ? -13.275 6.876 25.982 1.00 95.06 117 GLU A CA 1
ATOM 914 C C . GLU A 1 117 ? -12.039 5.959 26.052 1.00 95.06 117 GLU A C 1
ATOM 916 O O . GLU A 1 117 ? -11.727 5.414 27.111 1.00 95.06 117 GLU A O 1
ATOM 921 N N . ALA A 1 118 ? -11.355 5.743 24.923 1.00 96.19 118 ALA A N 1
ATOM 922 C CA . ALA A 1 118 ? -10.229 4.828 24.820 1.00 96.19 118 ALA A CA 1
ATOM 923 C C . ALA A 1 118 ? -8.971 5.393 25.495 1.00 96.19 118 ALA A C 1
ATOM 925 O O . ALA A 1 118 ? -8.620 6.567 25.356 1.00 96.19 118 ALA A O 1
ATOM 926 N N . THR A 1 119 ? -8.222 4.526 26.173 1.00 95.81 119 THR A N 1
ATOM 927 C CA . THR A 1 119 ? -6.853 4.834 26.606 1.00 95.81 119 THR A CA 1
ATOM 928 C C . THR A 1 119 ? -5.932 5.064 25.395 1.00 95.81 119 THR A C 1
ATOM 930 O O . THR A 1 119 ? -6.273 4.689 24.269 1.00 95.81 119 THR A O 1
ATOM 933 N N . PRO A 1 120 ? -4.728 5.642 25.575 1.00 95.69 120 PRO A N 1
ATOM 934 C CA . PRO A 1 120 ? -3.782 5.814 24.470 1.00 95.69 120 PRO A CA 1
ATOM 935 C C . PRO A 1 120 ? -3.413 4.510 23.746 1.00 95.69 120 PRO A C 1
ATOM 937 O O . PRO A 1 120 ? -3.259 4.511 22.527 1.00 95.69 120 PRO A O 1
ATOM 940 N N . ASP A 1 121 ? -3.299 3.397 24.474 1.00 95.88 121 ASP A N 1
ATOM 941 C CA . ASP A 1 121 ? -2.958 2.097 23.883 1.00 95.88 121 ASP A CA 1
ATOM 942 C C . ASP A 1 121 ? -4.160 1.480 23.146 1.00 95.88 121 ASP A C 1
ATOM 944 O O . ASP A 1 121 ? -4.010 0.911 22.067 1.00 95.88 121 ASP A O 1
ATOM 948 N N . GLU A 1 122 ? -5.374 1.658 23.672 1.00 97.50 122 GLU A N 1
ATOM 949 C CA . GLU A 1 122 ? -6.616 1.266 22.991 1.00 97.50 122 GLU A CA 1
ATOM 950 C C . GLU A 1 122 ? -6.869 2.109 21.729 1.00 97.50 122 GLU A C 1
ATOM 952 O O . GLU A 1 122 ? -7.291 1.579 20.701 1.00 97.50 122 GLU A O 1
ATOM 957 N N . THR A 1 123 ? -6.551 3.405 21.779 1.00 97.88 123 THR A N 1
ATOM 958 C CA . THR A 1 123 ? -6.595 4.324 20.630 1.00 97.88 123 THR A CA 1
ATOM 959 C C . THR A 1 123 ? -5.674 3.838 19.512 1.00 97.88 123 THR A C 1
ATOM 961 O O . THR A 1 123 ? -6.084 3.790 18.351 1.00 97.88 123 THR A O 1
ATOM 964 N N . ASP A 1 124 ? -4.441 3.447 19.852 1.00 97.81 124 ASP A N 1
ATOM 965 C CA . ASP A 1 124 ? -3.501 2.866 18.893 1.00 97.81 124 ASP A CA 1
ATOM 966 C C . ASP A 1 124 ? -4.052 1.588 18.256 1.00 97.81 124 ASP A C 1
ATOM 968 O O . ASP A 1 124 ? -4.028 1.453 17.030 1.00 97.81 124 ASP A O 1
ATOM 972 N N . ALA A 1 125 ? -4.587 0.678 19.074 1.00 98.06 125 ALA A N 1
ATOM 973 C CA . ALA A 1 125 ? -5.126 -0.594 18.610 1.00 98.06 125 ALA A CA 1
ATOM 974 C C . ALA A 1 125 ? -6.305 -0.401 17.639 1.00 98.06 125 ALA A C 1
ATOM 976 O O . ALA A 1 125 ? -6.316 -1.008 16.565 1.00 98.06 125 ALA A O 1
ATOM 977 N N . LEU A 1 126 ? -7.257 0.481 17.972 1.00 98.62 126 LEU A N 1
ATOM 978 C CA . LEU A 1 126 ? -8.415 0.803 17.128 1.00 98.62 126 LEU A CA 1
ATOM 979 C C . LEU A 1 126 ? -7.988 1.404 15.784 1.00 98.62 126 LEU A C 1
ATOM 981 O O . LEU A 1 126 ? -8.378 0.905 14.726 1.00 98.62 126 LEU A O 1
ATOM 985 N N . LEU A 1 127 ? -7.151 2.447 15.813 1.00 98.56 127 LEU A N 1
ATOM 986 C CA . LEU A 1 127 ? -6.697 3.122 14.596 1.00 98.56 127 LEU A CA 1
ATOM 987 C C . LEU A 1 127 ? -5.798 2.224 13.741 1.00 98.56 127 LEU A C 1
ATOM 989 O O . LEU A 1 127 ? -5.886 2.269 12.515 1.00 98.56 127 LEU A O 1
ATOM 993 N N . SER A 1 128 ? -4.962 1.386 14.359 1.00 98.44 128 SER A N 1
ATOM 994 C CA . SER A 1 128 ? -4.139 0.410 13.642 1.00 98.44 128 SER A CA 1
ATOM 995 C C . SER A 1 128 ? -5.005 -0.629 12.933 1.00 98.44 128 SER A C 1
ATOM 997 O O . SER A 1 128 ? -4.802 -0.866 11.743 1.00 98.44 128 SER A O 1
ATOM 999 N N . ALA A 1 129 ? -5.989 -1.219 13.620 1.00 98.69 129 ALA A N 1
ATOM 1000 C CA . ALA A 1 129 ? -6.900 -2.186 13.012 1.00 98.69 129 ALA A CA 1
ATOM 1001 C C . ALA A 1 129 ? -7.659 -1.563 11.831 1.00 98.69 129 ALA A C 1
ATOM 1003 O O . ALA A 1 129 ? -7.670 -2.115 10.729 1.00 98.69 129 ALA A O 1
ATOM 1004 N N . TYR A 1 130 ? -8.213 -0.363 12.023 1.00 98.69 130 TYR A N 1
ATOM 1005 C CA . TYR A 1 130 ? -8.990 0.309 10.986 1.00 98.69 130 TYR A CA 1
ATOM 1006 C C . TYR A 1 130 ? -8.135 0.759 9.791 1.00 98.69 130 TYR A C 1
ATOM 1008 O O . TYR A 1 130 ? -8.549 0.607 8.643 1.00 98.69 130 TYR A O 1
ATOM 1016 N N . LEU A 1 131 ? -6.902 1.220 10.026 1.00 98.62 131 LEU A N 1
ATOM 1017 C CA . LEU A 1 131 ? -5.953 1.529 8.954 1.00 98.62 131 LEU A CA 1
ATOM 1018 C C . LEU A 1 131 ? -5.543 0.274 8.163 1.00 98.62 131 LEU A C 1
ATOM 1020 O O . LEU A 1 131 ? -5.421 0.349 6.939 1.00 98.62 131 LEU A O 1
ATOM 1024 N N . ARG A 1 132 ? -5.339 -0.880 8.821 1.00 98.06 132 ARG A N 1
ATOM 1025 C CA . ARG A 1 132 ? -5.069 -2.152 8.120 1.00 98.06 132 ARG A CA 1
ATOM 1026 C C . ARG A 1 132 ? -6.224 -2.527 7.199 1.00 98.06 132 ARG A C 1
ATOM 1028 O O . ARG A 1 132 ? -5.971 -2.844 6.035 1.00 98.06 132 ARG A O 1
ATOM 1035 N N . TYR A 1 133 ? -7.459 -2.434 7.695 1.00 98.62 133 TYR A N 1
ATOM 1036 C CA . TYR A 1 133 ? -8.659 -2.660 6.891 1.00 98.62 133 TYR A CA 1
ATOM 1037 C C . TYR A 1 133 ? -8.709 -1.711 5.689 1.00 98.62 133 TYR A C 1
ATOM 1039 O O . TYR A 1 133 ? -8.797 -2.163 4.551 1.00 98.62 133 TYR A O 1
ATOM 1047 N N . ALA A 1 134 ? -8.572 -0.401 5.920 1.00 98.38 134 ALA A N 1
ATOM 1048 C CA . ALA A 1 134 ? -8.643 0.618 4.875 1.00 98.38 134 ALA A CA 1
ATOM 1049 C C . ALA A 1 134 ? -7.562 0.436 3.793 1.00 98.38 134 ALA A C 1
ATOM 1051 O O . ALA A 1 134 ? -7.862 0.501 2.602 1.00 98.38 134 ALA A O 1
ATOM 1052 N N . ASN A 1 135 ? -6.315 0.143 4.180 1.00 98.00 135 ASN A N 1
ATOM 1053 C CA . ASN A 1 135 ? -5.243 -0.171 3.230 1.00 98.00 135 ASN A CA 1
ATOM 1054 C C . ASN A 1 135 ? -5.543 -1.441 2.426 1.00 98.00 135 ASN A C 1
ATOM 1056 O O . ASN A 1 135 ? -5.306 -1.471 1.218 1.00 98.00 135 ASN A O 1
ATOM 1060 N N . ARG A 1 136 ? -6.078 -2.486 3.070 1.00 97.81 136 ARG A N 1
ATOM 1061 C CA . ARG A 1 136 ? -6.447 -3.732 2.387 1.00 97.81 136 ARG A CA 1
ATOM 1062 C C . ARG A 1 136 ? -7.610 -3.531 1.422 1.00 97.81 136 ARG A C 1
ATOM 1064 O O . ARG A 1 136 ? -7.558 -4.044 0.311 1.00 97.81 136 ARG A O 1
ATOM 1071 N N . LEU A 1 137 ? -8.630 -2.776 1.815 1.00 98.19 137 LEU A N 1
ATOM 1072 C CA . LEU A 1 137 ? -9.744 -2.423 0.943 1.00 98.19 137 LEU A CA 1
ATOM 1073 C C . LEU A 1 137 ? -9.242 -1.629 -0.267 1.00 98.19 137 LEU A C 1
ATOM 1075 O O . LEU A 1 137 ? -9.556 -1.970 -1.406 1.00 98.19 137 LEU A O 1
ATOM 1079 N N . TYR A 1 138 ? -8.391 -0.627 -0.036 1.00 97.81 138 TYR A N 1
ATOM 1080 C CA . TYR A 1 138 ? -7.855 0.189 -1.119 1.00 97.81 138 TYR A CA 1
ATOM 1081 C C . TYR A 1 138 ? -6.920 -0.584 -2.063 1.00 97.81 138 TYR A C 1
ATOM 1083 O O . TYR A 1 138 ? -6.878 -0.265 -3.245 1.00 97.81 138 TYR A O 1
ATOM 1091 N N . CYS A 1 139 ? -6.240 -1.636 -1.595 1.00 97.56 139 CYS A N 1
ATOM 1092 C CA . CYS A 1 139 ? -5.529 -2.569 -2.475 1.00 97.56 139 CYS A CA 1
ATOM 1093 C C . CYS A 1 139 ? -6.454 -3.145 -3.560 1.00 97.56 139 CYS A C 1
ATOM 1095 O O . CYS A 1 139 ? -6.113 -3.122 -4.735 1.00 97.56 139 CYS A O 1
ATOM 1097 N N . TRP A 1 140 ? -7.660 -3.591 -3.206 1.00 98.25 140 TRP A N 1
ATOM 1098 C CA . TRP A 1 140 ? -8.614 -4.104 -4.196 1.00 98.25 140 TRP A CA 1
ATOM 1099 C C . TRP A 1 140 ? -9.170 -3.016 -5.108 1.00 98.25 140 TRP A C 1
ATOM 1101 O O . TRP A 1 140 ? -9.338 -3.236 -6.308 1.00 98.25 140 TRP A O 1
ATOM 1111 N N . VAL A 1 141 ? -9.436 -1.839 -4.540 1.00 98.00 141 VAL A N 1
ATOM 1112 C CA . VAL A 1 141 ? -9.892 -0.672 -5.301 1.00 98.00 141 VAL A CA 1
ATOM 1113 C C . VAL A 1 141 ? -8.852 -0.270 -6.345 1.00 98.00 141 VAL A C 1
ATOM 1115 O O . VAL A 1 141 ? -9.217 -0.029 -7.493 1.00 98.00 141 VAL A O 1
ATOM 1118 N N . TYR A 1 142 ? -7.570 -0.237 -5.971 1.00 98.31 142 TYR A N 1
ATOM 1119 C CA . TYR A 1 142 ? -6.475 0.129 -6.863 1.00 98.31 142 TYR A CA 1
ATOM 1120 C C . TYR A 1 142 ? -6.295 -0.892 -7.988 1.00 98.31 142 TYR A C 1
ATOM 1122 O O . TYR A 1 142 ? -6.257 -0.491 -9.151 1.00 98.31 142 TYR A O 1
ATOM 1130 N N . HIS A 1 143 ? -6.248 -2.190 -7.671 1.00 98.38 143 HIS A N 1
ATOM 1131 C CA . HIS A 1 143 ? -6.026 -3.251 -8.660 1.00 98.38 143 HIS A CA 1
ATOM 1132 C C . HIS A 1 143 ? -7.069 -3.224 -9.775 1.00 98.38 143 HIS A C 1
ATOM 1134 O O . HIS A 1 143 ? -6.745 -3.257 -10.965 1.00 98.38 143 HIS A O 1
ATOM 1140 N N . TYR A 1 144 ? -8.342 -3.134 -9.387 1.00 98.25 144 TYR A N 1
ATOM 1141 C CA . TYR A 1 144 ? -9.446 -3.229 -10.333 1.00 98.25 144 TYR A CA 1
ATOM 1142 C C . TYR A 1 144 ? -9.824 -1.913 -10.999 1.00 98.25 144 TYR A C 1
ATOM 1144 O O . TYR A 1 144 ? -10.578 -1.955 -11.973 1.00 98.25 144 TYR A O 1
ATOM 1152 N N . PHE A 1 145 ? -9.307 -0.769 -10.539 1.00 98.31 145 PHE A N 1
ATOM 1153 C CA . PHE A 1 145 ? -9.553 0.514 -11.195 1.00 98.31 145 PHE A CA 1
ATOM 1154 C C . PHE A 1 145 ? -9.209 0.432 -12.699 1.00 98.31 145 PHE A C 1
ATOM 1156 O O . PHE A 1 145 ? -8.237 -0.244 -13.072 1.00 98.31 145 PHE A O 1
ATOM 1163 N N . PRO A 1 146 ? -9.989 1.063 -13.599 1.00 97.44 146 PRO A N 1
ATOM 1164 C CA . PRO A 1 146 ? -9.845 0.874 -15.039 1.00 97.44 146 PRO A CA 1
ATOM 1165 C C . PRO A 1 146 ? -8.700 1.736 -15.600 1.00 97.44 146 PRO A C 1
ATOM 1167 O O . PRO A 1 146 ? -8.902 2.646 -16.400 1.00 97.44 146 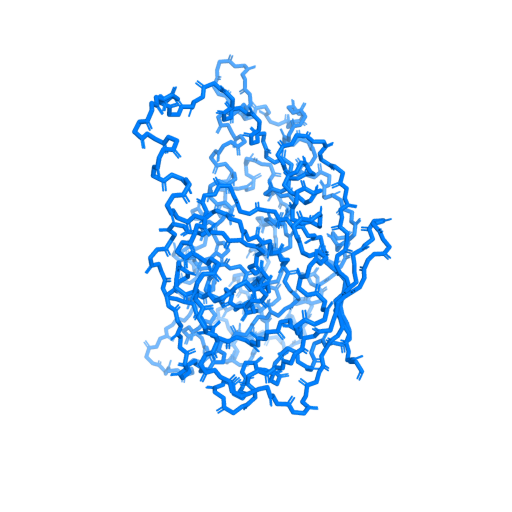PRO A O 1
ATOM 1170 N N . TRP A 1 147 ? -7.467 1.459 -15.168 1.00 98.00 147 TRP A N 1
ATOM 1171 C CA . TRP A 1 147 ? -6.262 2.196 -15.569 1.00 98.00 147 TRP A CA 1
ATOM 1172 C C . TRP A 1 147 ? -6.005 2.185 -17.080 1.00 98.00 147 TRP A C 1
ATOM 1174 O O . TRP A 1 147 ? -5.418 3.133 -17.605 1.00 98.00 147 TRP A O 1
ATOM 1184 N N . ASN A 1 148 ? -6.490 1.164 -17.790 1.00 96.81 148 ASN A N 1
ATOM 1185 C CA . ASN A 1 148 ? -6.439 1.075 -19.247 1.00 96.81 148 ASN A CA 1
ATOM 1186 C C . ASN A 1 148 ? -7.168 2.224 -19.963 1.00 96.81 148 ASN A C 1
ATOM 1188 O O . ASN A 1 148 ? -6.870 2.495 -21.121 1.00 96.81 148 ASN A O 1
ATOM 1192 N N . LEU A 1 149 ? -8.037 2.982 -19.281 1.00 96.38 149 LEU A N 1
ATOM 1193 C CA . LEU A 1 149 ? -8.557 4.244 -19.820 1.00 96.38 149 LEU A CA 1
ATOM 1194 C C . LEU A 1 149 ? -7.439 5.225 -20.201 1.00 96.38 149 LEU A C 1
ATOM 1196 O O . LEU A 1 149 ? -7.625 6.037 -21.105 1.00 96.38 149 LEU A O 1
ATOM 1200 N N . GLY A 1 150 ? -6.259 5.115 -19.578 1.00 95.69 150 GLY A N 1
ATOM 1201 C CA . GLY A 1 150 ? -5.068 5.890 -19.925 1.00 95.69 150 GLY A CA 1
ATOM 1202 C C . GLY A 1 150 ? -4.616 5.739 -21.384 1.00 95.69 150 GLY A C 1
ATOM 1203 O O . GLY A 1 150 ? -3.893 6.601 -21.880 1.00 95.69 150 GLY A O 1
ATOM 1204 N N . GLU A 1 151 ? -5.068 4.711 -22.114 1.00 95.12 151 GLU A N 1
ATOM 1205 C CA . GLU A 1 151 ? -4.826 4.587 -23.558 1.00 95.12 151 GLU A CA 1
ATOM 1206 C C . GLU A 1 151 ? -5.388 5.766 -24.360 1.00 95.12 151 GLU A C 1
ATOM 1208 O O . GLU A 1 151 ? -4.834 6.118 -25.402 1.00 95.12 151 GLU A O 1
ATOM 1213 N N . HIS A 1 152 ? -6.433 6.416 -23.847 1.00 96.44 152 HIS A N 1
ATOM 1214 C CA . HIS A 1 152 ? -7.059 7.586 -24.458 1.00 96.44 152 HIS A CA 1
ATOM 1215 C C . HIS A 1 152 ? -6.437 8.921 -24.014 1.00 96.44 152 HIS A C 1
ATOM 1217 O O . HIS A 1 152 ? -6.820 9.970 -24.526 1.00 96.44 152 HIS A O 1
ATOM 1223 N N . TYR A 1 153 ? -5.462 8.893 -23.098 1.00 95.62 153 TYR A N 1
ATOM 1224 C CA . TYR A 1 153 ? -4.832 10.077 -22.499 1.00 95.62 153 TYR A CA 1
ATOM 1225 C C . TYR A 1 153 ? -3.302 10.023 -22.607 1.00 95.62 153 TYR A C 1
ATOM 1227 O O . TYR A 1 153 ? -2.579 10.308 -21.652 1.00 95.62 153 TYR A O 1
ATOM 1235 N N . ARG A 1 154 ? -2.786 9.621 -23.774 1.00 93.06 154 ARG A N 1
ATOM 1236 C CA . ARG A 1 154 ? -1.340 9.529 -24.012 1.00 93.06 154 ARG A CA 1
ATOM 1237 C C . ARG A 1 154 ? -0.725 10.903 -24.276 1.00 93.06 154 ARG A C 1
ATOM 1239 O O . ARG A 1 154 ? -1.295 11.722 -24.996 1.00 93.06 154 ARG A O 1
ATOM 1246 N N . TYR A 1 155 ? 0.473 11.121 -23.736 1.00 90.50 155 TYR A N 1
ATOM 1247 C CA . TYR A 1 155 ? 1.337 12.210 -24.187 1.00 90.50 155 TYR A CA 1
ATOM 1248 C C . TYR A 1 155 ? 1.691 12.033 -25.675 1.00 90.50 155 TYR A C 1
ATOM 1250 O O . TYR A 1 155 ? 1.663 10.901 -26.172 1.00 90.50 155 TYR A O 1
ATOM 1258 N N . PRO A 1 156 ? 2.040 13.119 -26.388 1.00 92.06 156 PRO A N 1
ATOM 1259 C CA . PRO A 1 156 ? 2.574 13.020 -27.741 1.00 92.06 156 PRO A CA 1
ATOM 1260 C C . PRO A 1 156 ? 3.764 12.053 -27.808 1.00 92.06 156 PRO A C 1
ATOM 1262 O O . PRO A 1 156 ? 4.686 12.135 -26.999 1.00 92.06 156 PRO A O 1
ATOM 1265 N N . ASP A 1 157 ? 3.738 11.137 -28.775 1.00 90.19 157 ASP A N 1
ATOM 1266 C CA . ASP A 1 157 ? 4.837 10.206 -29.045 1.00 90.19 157 ASP A CA 1
ATOM 1267 C C . ASP A 1 157 ? 5.733 10.766 -30.158 1.00 90.19 157 ASP A C 1
ATOM 1269 O O . ASP A 1 157 ? 5.687 10.338 -31.315 1.00 90.19 157 ASP A O 1
ATOM 1273 N N . ASP A 1 158 ? 6.503 11.793 -29.807 1.00 92.94 158 ASP A N 1
ATOM 1274 C CA . ASP A 1 158 ? 7.450 12.451 -30.701 1.00 92.94 158 ASP A CA 1
ATOM 1275 C C . ASP A 1 158 ? 8.910 12.051 -30.412 1.00 92.94 158 ASP A C 1
ATOM 1277 O O . ASP A 1 158 ? 9.237 11.310 -29.480 1.00 92.94 158 ASP A O 1
ATOM 1281 N N . ALA A 1 159 ? 9.822 12.507 -31.275 1.00 91.88 159 ALA A N 1
ATOM 1282 C CA . ALA A 1 159 ? 11.239 12.177 -31.161 1.00 91.88 159 ALA A CA 1
ATOM 1283 C C . ALA A 1 159 ? 11.873 12.699 -29.859 1.00 91.88 159 ALA A C 1
ATOM 1285 O O . ALA A 1 159 ? 12.800 12.070 -29.345 1.00 91.88 159 ALA A O 1
ATOM 1286 N N . GLU A 1 160 ? 11.386 13.821 -29.322 1.00 92.75 160 GLU A N 1
ATOM 1287 C CA . GLU A 1 160 ? 11.894 14.419 -28.089 1.00 92.75 160 GLU A CA 1
ATOM 1288 C C . GLU A 1 160 ? 11.479 13.584 -26.873 1.00 92.75 160 GLU A C 1
ATOM 1290 O O . GLU A 1 160 ? 12.336 13.220 -26.063 1.00 92.75 160 GLU A O 1
ATOM 1295 N N . ALA A 1 161 ? 10.206 13.184 -26.801 1.00 89.56 161 ALA A N 1
ATOM 1296 C CA . ALA A 1 161 ? 9.679 12.304 -25.763 1.00 89.56 161 ALA A CA 1
ATOM 1297 C C . ALA A 1 161 ? 10.434 10.964 -25.721 1.00 89.56 161 ALA A C 1
ATOM 1299 O O . ALA A 1 161 ? 10.948 10.564 -24.673 1.00 89.56 161 ALA A O 1
ATOM 1300 N N . ARG A 1 162 ? 10.616 10.313 -26.879 1.00 89.62 162 ARG A N 1
ATOM 1301 C CA . ARG A 1 162 ? 11.381 9.054 -26.980 1.00 89.62 162 ARG A CA 1
ATOM 1302 C C . ARG A 1 162 ? 12.842 9.226 -26.561 1.00 89.62 162 ARG A C 1
ATOM 1304 O O . ARG A 1 162 ? 13.409 8.351 -25.905 1.00 89.62 162 ARG A O 1
ATOM 1311 N N . ALA A 1 163 ? 13.472 10.344 -26.928 1.00 91.94 163 ALA A N 1
ATOM 1312 C CA . ALA A 1 163 ? 14.848 10.640 -26.537 1.00 91.94 163 ALA A CA 1
ATOM 1313 C C . ALA A 1 163 ? 14.981 10.894 -25.026 1.00 91.94 163 ALA A C 1
ATOM 1315 O O . ALA A 1 163 ? 15.986 10.491 -24.429 1.00 91.94 163 ALA A O 1
ATOM 1316 N N . ALA A 1 164 ? 13.985 11.535 -24.410 1.00 89.75 164 ALA A N 1
ATOM 1317 C CA . ALA A 1 164 ? 13.921 11.756 -22.971 1.00 89.75 164 ALA A CA 1
ATOM 1318 C C . ALA A 1 164 ? 13.772 10.435 -22.201 1.00 89.75 164 ALA A C 1
ATOM 1320 O O . ALA A 1 164 ? 14.532 10.197 -21.262 1.00 89.75 164 ALA A O 1
ATOM 1321 N N . ASP A 1 165 ? 12.883 9.541 -22.638 1.00 88.06 165 ASP A N 1
ATOM 1322 C CA . ASP A 1 165 ? 12.713 8.224 -22.012 1.00 88.06 165 ASP A CA 1
ATOM 1323 C C . ASP A 1 165 ? 13.972 7.353 -22.169 1.00 88.06 165 ASP A C 1
ATOM 1325 O O . ASP A 1 165 ? 14.452 6.765 -21.197 1.00 88.06 165 ASP A O 1
ATOM 1329 N N . ALA A 1 166 ? 14.595 7.345 -23.353 1.00 91.00 166 ALA A N 1
ATOM 1330 C CA . ALA A 1 166 ? 15.861 6.642 -23.568 1.00 91.00 166 ALA A CA 1
ATOM 1331 C C .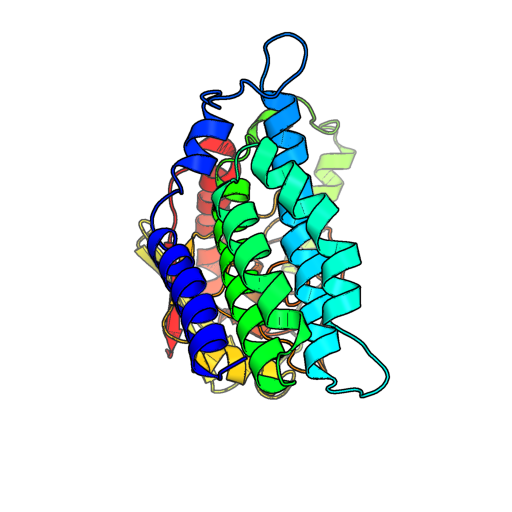 ALA A 1 166 ? 17.005 7.202 -22.702 1.00 91.00 166 ALA A C 1
ATOM 1333 O O . ALA A 1 166 ? 17.894 6.457 -22.287 1.00 91.00 166 ALA A O 1
ATOM 1334 N N . ARG A 1 167 ? 17.011 8.514 -22.433 1.00 92.88 167 ARG A N 1
ATOM 1335 C CA . ARG A 1 167 ? 17.961 9.137 -21.503 1.00 92.88 167 ARG A CA 1
ATOM 1336 C C . ARG A 1 167 ? 17.695 8.688 -20.072 1.00 92.88 167 ARG A C 1
ATOM 1338 O O . ARG A 1 167 ? 18.628 8.217 -19.438 1.00 92.88 167 ARG A O 1
ATOM 1345 N N . ALA A 1 168 ? 16.448 8.744 -19.612 1.00 90.06 168 ALA A N 1
ATOM 1346 C CA . ALA A 1 168 ? 16.075 8.303 -18.270 1.00 90.06 168 ALA A CA 1
ATOM 1347 C C . ALA A 1 168 ? 16.448 6.832 -18.018 1.00 90.06 168 ALA A C 1
ATOM 1349 O O . ALA A 1 168 ? 16.973 6.510 -16.957 1.00 90.06 168 ALA A O 1
ATOM 1350 N N . ALA A 1 169 ? 16.256 5.954 -19.008 1.00 89.94 169 ALA A N 1
ATOM 1351 C CA . ALA A 1 169 ? 16.668 4.553 -18.921 1.00 89.94 169 ALA A CA 1
ATOM 1352 C C . ALA A 1 169 ? 18.193 4.387 -18.786 1.00 89.94 169 ALA A C 1
ATOM 1354 O O . ALA A 1 169 ? 18.658 3.613 -17.950 1.00 89.94 169 ALA A O 1
ATOM 1355 N N . ARG A 1 170 ? 18.984 5.131 -19.576 1.00 93.00 170 ARG A N 1
ATOM 1356 C CA . ARG A 1 170 ? 20.454 5.120 -19.462 1.00 93.00 170 ARG A CA 1
ATOM 1357 C C . ARG A 1 170 ? 20.926 5.667 -18.120 1.00 93.00 170 ARG A C 1
ATOM 1359 O O . ARG A 1 170 ? 21.801 5.065 -17.507 1.00 93.00 170 ARG A O 1
ATOM 1366 N N . ASP A 1 171 ? 20.341 6.775 -17.676 1.00 92.50 171 ASP A N 1
ATOM 1367 C CA . ASP A 1 171 ? 20.691 7.413 -16.411 1.00 92.50 171 ASP A CA 1
ATOM 1368 C C . ASP A 1 171 ? 20.377 6.465 -15.247 1.00 92.50 171 ASP A C 1
ATOM 1370 O O . ASP A 1 171 ? 21.241 6.235 -14.409 1.00 92.50 171 ASP A O 1
ATOM 1374 N N . ALA A 1 172 ? 19.204 5.818 -15.252 1.00 91.19 172 ALA A N 1
ATOM 1375 C CA . ALA A 1 172 ? 18.825 4.828 -14.245 1.00 91.19 172 ALA A CA 1
ATOM 1376 C C . ALA A 1 172 ? 19.774 3.618 -14.204 1.00 91.19 172 ALA A C 1
ATOM 1378 O O . ALA A 1 172 ? 20.138 3.151 -13.125 1.00 91.19 172 ALA A O 1
ATOM 1379 N N . ALA A 1 173 ? 20.210 3.126 -15.368 1.00 89.56 173 ALA A N 1
ATOM 1380 C CA . ALA A 1 173 ? 21.165 2.021 -15.466 1.00 89.56 173 ALA A CA 1
ATOM 1381 C C . ALA A 1 173 ? 22.585 2.396 -14.994 1.00 89.56 173 ALA A C 1
ATOM 1383 O O . ALA A 1 173 ? 23.356 1.514 -14.622 1.00 89.56 173 ALA A O 1
ATOM 1384 N N . ALA A 1 174 ? 22.932 3.686 -15.011 1.00 92.44 174 ALA A N 1
ATOM 1385 C CA . ALA A 1 174 ? 24.226 4.203 -14.572 1.00 92.44 174 ALA A CA 1
ATOM 1386 C C . ALA A 1 174 ? 24.287 4.527 -13.067 1.00 92.44 174 ALA A C 1
ATOM 1388 O O . ALA A 1 174 ? 25.370 4.819 -12.556 1.00 92.44 174 ALA A O 1
ATOM 1389 N N . ILE A 1 175 ? 23.161 4.482 -12.345 1.00 93.38 175 ILE A N 1
ATOM 1390 C CA . ILE A 1 175 ? 23.133 4.724 -10.897 1.00 93.38 175 ILE A CA 1
ATOM 1391 C C . ILE A 1 175 ? 23.884 3.602 -10.176 1.00 93.38 175 ILE A C 1
ATOM 1393 O O . ILE A 1 175 ? 23.521 2.427 -10.255 1.00 93.38 175 ILE A O 1
ATOM 1397 N N . VAL A 1 176 ? 24.908 3.985 -9.416 1.00 88.12 176 VAL A N 1
ATOM 1398 C CA . VAL A 1 176 ? 25.676 3.076 -8.561 1.00 88.12 176 VAL A CA 1
ATOM 1399 C C . VAL A 1 176 ? 25.047 3.039 -7.170 1.00 88.12 176 VAL A C 1
ATOM 1401 O O . VAL A 1 176 ? 24.745 4.082 -6.590 1.00 88.12 176 VAL A O 1
ATOM 1404 N N . ASP A 1 177 ? 24.857 1.836 -6.624 1.00 91.12 177 ASP A N 1
ATOM 1405 C CA . ASP A 1 177 ? 24.393 1.673 -5.246 1.00 91.12 177 ASP A CA 1
ATOM 1406 C C . ASP A 1 177 ? 25.500 2.091 -4.268 1.00 91.12 177 ASP A C 1
ATOM 1408 O O . ASP A 1 177 ? 26.590 1.522 -4.276 1.00 91.12 177 ASP A O 1
ATOM 1412 N N . GLY A 1 178 ? 25.224 3.108 -3.452 1.00 90.56 178 GLY A N 1
ATOM 1413 C CA . GLY A 1 178 ? 26.165 3.643 -2.467 1.00 90.56 178 GLY A CA 1
ATOM 1414 C C . GLY A 1 178 ? 26.115 2.955 -1.101 1.00 90.56 178 GLY A C 1
ATOM 1415 O O . GLY A 1 178 ? 26.830 3.385 -0.198 1.00 90.56 178 GLY A O 1
ATOM 1416 N N . PHE A 1 179 ? 25.266 1.939 -0.918 1.00 94.12 179 PHE A N 1
ATOM 1417 C CA . PHE A 1 179 ? 25.117 1.233 0.356 1.00 94.12 179 PHE A CA 1
ATOM 1418 C C . PHE A 1 179 ? 25.786 -0.140 0.328 1.00 94.12 179 PHE A C 1
ATOM 1420 O O . PHE A 1 179 ? 25.730 -0.860 -0.669 1.00 94.12 179 PHE A O 1
ATOM 1427 N N . THR A 1 180 ? 26.377 -0.519 1.459 1.00 92.94 180 THR A N 1
ATOM 1428 C CA . THR A 1 180 ? 26.894 -1.871 1.681 1.00 92.94 180 THR A CA 1
ATOM 1429 C C . THR A 1 180 ? 25.735 -2.794 2.078 1.00 92.94 180 THR A C 1
ATOM 1431 O O . THR A 1 180 ? 25.028 -2.470 3.035 1.00 92.94 180 THR A O 1
ATOM 1434 N N . PRO A 1 181 ? 25.517 -3.926 1.380 1.00 95.00 181 PRO A N 1
ATOM 1435 C CA . PRO A 1 181 ? 24.544 -4.934 1.793 1.00 95.00 181 PRO A CA 1
ATOM 1436 C C . PRO A 1 181 ? 24.796 -5.417 3.224 1.00 95.00 181 PRO A C 1
ATOM 1438 O O . PRO A 1 181 ? 25.940 -5.662 3.600 1.00 95.00 181 PRO A O 1
ATOM 1441 N N . SER A 1 182 ? 23.732 -5.570 4.010 1.00 96.94 182 SER A N 1
ATOM 1442 C CA . SER A 1 182 ? 23.819 -6.205 5.327 1.00 96.94 182 SER A CA 1
ATOM 1443 C C . SER A 1 182 ? 23.757 -7.731 5.221 1.00 96.94 182 SER A C 1
ATOM 1445 O O . SER A 1 182 ? 23.392 -8.279 4.183 1.00 96.94 182 SER A O 1
ATOM 1447 N N . GLU A 1 183 ? 24.016 -8.408 6.340 1.00 97.12 183 GLU A N 1
ATOM 1448 C CA . GLU A 1 183 ? 23.841 -9.862 6.488 1.00 97.12 183 GLU A CA 1
ATOM 1449 C C . GLU A 1 183 ? 22.375 -10.276 6.745 1.00 97.12 183 GLU A C 1
ATOM 1451 O O . GLU A 1 183 ? 22.080 -11.446 6.981 1.00 97.12 183 GLU A O 1
ATOM 1456 N N . THR A 1 184 ? 21.431 -9.326 6.757 1.00 98.31 184 THR A N 1
ATOM 1457 C CA . THR A 1 184 ? 20.007 -9.618 6.975 1.00 98.31 184 THR A CA 1
ATOM 1458 C C . THR A 1 184 ? 19.279 -9.679 5.642 1.00 98.31 184 THR A C 1
ATOM 1460 O O . THR A 1 184 ? 19.066 -8.647 5.002 1.00 98.31 184 THR A O 1
ATOM 1463 N N . PHE A 1 185 ? 18.850 -10.879 5.253 1.00 98.50 185 PHE A N 1
ATOM 1464 C CA . PHE A 1 185 ? 18.218 -11.129 3.961 1.00 98.50 185 PHE A CA 1
ATOM 1465 C C . PHE A 1 185 ? 16.744 -11.524 4.077 1.00 98.50 185 PHE A C 1
ATOM 1467 O O . PHE A 1 185 ? 16.304 -12.186 5.019 1.00 98.50 185 PHE A O 1
ATOM 1474 N N . ILE A 1 186 ? 15.982 -11.128 3.062 1.00 98.81 186 ILE A N 1
ATOM 1475 C CA . ILE A 1 186 ? 14.615 -11.573 2.810 1.00 98.81 186 ILE A CA 1
ATOM 1476 C C . ILE A 1 186 ? 14.514 -12.144 1.401 1.00 98.81 186 ILE A C 1
ATOM 1478 O O . ILE A 1 186 ? 15.268 -11.774 0.496 1.00 98.81 186 ILE A O 1
ATOM 1482 N N . LYS A 1 187 ? 13.540 -13.025 1.208 1.00 98.81 187 LYS A N 1
ATOM 1483 C CA . LYS A 1 187 ? 13.195 -13.598 -0.085 1.00 98.81 187 LYS A CA 1
ATOM 1484 C C . LYS A 1 187 ? 11.824 -13.097 -0.513 1.00 98.81 187 LYS A C 1
ATOM 1486 O O . LYS A 1 187 ? 10.873 -13.104 0.267 1.00 98.81 187 LYS A O 1
ATOM 1491 N N . LEU A 1 188 ? 11.735 -12.659 -1.764 1.00 98.88 188 LEU A N 1
ATOM 1492 C CA . LEU A 1 188 ? 10.506 -12.216 -2.410 1.00 98.88 188 LEU A CA 1
ATOM 1493 C C . LEU A 1 188 ? 10.155 -13.224 -3.503 1.00 98.88 188 LEU A C 1
ATOM 1495 O O . LEU A 1 188 ? 10.981 -13.485 -4.376 1.00 98.88 188 LEU A O 1
ATOM 1499 N N . THR A 1 189 ? 8.948 -13.784 -3.461 1.00 98.88 189 THR A N 1
ATOM 1500 C CA . THR A 1 189 ? 8.468 -14.780 -4.431 1.00 98.88 189 THR A CA 1
ATOM 1501 C C . THR A 1 189 ? 7.148 -14.337 -5.047 1.00 98.88 189 THR A C 1
ATOM 1503 O O . THR A 1 189 ? 6.182 -14.116 -4.317 1.00 98.88 189 THR A O 1
ATOM 1506 N N . TRP A 1 190 ? 7.085 -14.265 -6.379 1.00 98.81 190 TRP A N 1
ATOM 1507 C CA . TRP A 1 190 ? 5.877 -13.899 -7.123 1.00 98.81 190 TRP A CA 1
ATOM 1508 C C . TRP A 1 190 ? 5.189 -15.128 -7.710 1.00 98.81 190 TRP A C 1
ATOM 1510 O O . TRP A 1 190 ? 5.775 -15.868 -8.500 1.00 98.81 190 TRP A O 1
ATOM 1520 N N . GLN A 1 191 ? 3.919 -15.312 -7.361 1.00 98.50 191 GLN A N 1
ATOM 1521 C CA . GLN A 1 191 ? 3.038 -16.333 -7.925 1.00 98.50 191 GLN A CA 1
ATOM 1522 C C . GLN A 1 191 ? 1.917 -15.673 -8.736 1.00 98.50 191 GLN A C 1
ATOM 1524 O O . GLN A 1 191 ? 1.445 -14.618 -8.324 1.00 98.50 191 GLN A O 1
ATOM 1529 N N . PRO A 1 192 ? 1.476 -16.245 -9.868 1.00 98.19 192 PRO A N 1
ATOM 1530 C CA . PRO A 1 192 ? 1.855 -17.551 -10.422 1.00 98.19 192 PRO A CA 1
ATOM 1531 C C . PRO A 1 192 ? 3.148 -17.546 -11.264 1.00 98.19 192 PRO A C 1
ATOM 1533 O O . PRO A 1 192 ? 3.448 -18.534 -11.924 1.00 98.19 192 PRO A O 1
ATOM 1536 N N . LEU A 1 193 ? 3.920 -16.451 -11.267 1.00 98.38 193 LEU A N 1
ATOM 1537 C CA . LEU A 1 193 ? 5.118 -16.317 -12.110 1.00 98.38 193 LEU A CA 1
ATOM 1538 C C . LEU A 1 193 ? 6.226 -17.338 -11.792 1.00 98.38 193 LEU A C 1
ATOM 1540 O O . LEU A 1 193 ? 7.058 -17.618 -12.650 1.00 98.38 193 LEU A O 1
ATOM 1544 N N . GLY A 1 194 ? 6.273 -17.869 -10.566 1.00 98.19 194 GLY A N 1
ATOM 1545 C CA . GLY A 1 194 ? 7.283 -18.844 -10.147 1.00 98.19 194 GLY A CA 1
ATOM 1546 C C . GLY A 1 194 ? 8.694 -18.261 -10.019 1.00 98.19 194 GLY A C 1
ATOM 1547 O O . GLY A 1 194 ? 9.669 -19.008 -10.065 1.00 98.19 194 GLY A O 1
ATOM 1548 N N . VAL A 1 195 ? 8.819 -16.937 -9.870 1.00 98.50 195 VAL A N 1
ATOM 1549 C CA . VAL A 1 195 ? 10.112 -16.241 -9.779 1.00 98.50 195 VAL A CA 1
ATOM 1550 C C . VAL A 1 195 ? 10.372 -15.801 -8.342 1.00 98.50 195 VAL A C 1
ATOM 1552 O O . VAL A 1 195 ? 9.485 -15.245 -7.693 1.00 98.50 195 VAL A O 1
ATOM 1555 N N . SER A 1 196 ? 11.606 -15.998 -7.870 1.00 98.69 196 SER A N 1
ATOM 1556 C CA . SER A 1 196 ? 12.082 -15.488 -6.581 1.00 98.69 196 SER A CA 1
ATOM 1557 C C . SER A 1 196 ? 13.352 -14.651 -6.727 1.00 98.69 196 SER A C 1
ATOM 1559 O O . SER A 1 196 ? 14.203 -14.942 -7.581 1.00 98.69 196 SER A O 1
ATOM 1561 N N . VAL A 1 197 ? 13.486 -13.651 -5.851 1.00 98.75 197 VAL A N 1
ATOM 1562 C CA . VAL A 1 197 ? 14.702 -12.849 -5.659 1.00 98.75 197 VAL A CA 1
ATOM 1563 C C . VAL A 1 197 ? 15.061 -12.740 -4.177 1.00 98.75 197 VAL A C 1
ATOM 1565 O O . VAL A 1 197 ? 14.178 -12.798 -3.318 1.00 98.75 197 VAL A O 1
ATOM 1568 N N . HIS A 1 198 ? 16.340 -12.526 -3.888 1.00 98.69 198 HIS A N 1
ATOM 1569 C CA . HIS A 1 198 ? 16.859 -12.231 -2.555 1.00 98.69 198 HIS A CA 1
ATOM 1570 C C . HIS A 1 198 ? 17.204 -10.751 -2.438 1.00 98.69 198 HIS A C 1
ATOM 1572 O O . HIS A 1 198 ? 17.740 -10.139 -3.367 1.00 98.69 198 HIS A O 1
ATOM 1578 N N . ALA A 1 199 ? 16.908 -10.171 -1.281 1.00 98.75 199 ALA A N 1
ATOM 1579 C CA . ALA A 1 199 ? 17.220 -8.786 -0.981 1.00 98.75 199 ALA A CA 1
ATOM 1580 C C . ALA A 1 199 ? 17.815 -8.653 0.419 1.00 98.75 199 ALA A C 1
ATOM 1582 O O . ALA A 1 199 ? 17.336 -9.282 1.359 1.00 98.75 199 ALA A O 1
ATOM 1583 N N . TRP A 1 200 ? 18.839 -7.816 0.553 1.00 98.62 200 TRP A N 1
ATOM 1584 C CA . TRP A 1 200 ? 19.361 -7.395 1.851 1.00 98.62 200 TRP A CA 1
ATOM 1585 C C . TRP A 1 200 ? 18.479 -6.284 2.430 1.00 98.62 200 TRP A C 1
ATOM 1587 O O . TRP A 1 200 ? 17.856 -5.532 1.675 1.00 98.62 200 TRP A O 1
ATOM 1597 N N . LEU A 1 201 ? 18.444 -6.152 3.758 1.00 98.75 201 LEU A N 1
ATOM 1598 C CA . LEU A 1 201 ? 17.737 -5.081 4.468 1.00 98.75 201 LEU A CA 1
ATOM 1599 C C . LEU A 1 201 ? 18.695 -4.008 4.992 1.00 98.75 201 LEU A C 1
ATOM 1601 O O . LEU A 1 201 ? 19.782 -4.307 5.482 1.00 98.75 201 LEU A O 1
ATOM 1605 N N . ALA A 1 202 ? 18.270 -2.749 4.938 1.00 98.44 202 ALA A N 1
ATOM 1606 C CA . ALA A 1 202 ? 19.026 -1.577 5.378 1.00 98.44 202 ALA A CA 1
ATOM 1607 C C . ALA A 1 202 ? 18.975 -1.393 6.910 1.00 98.44 202 ALA A C 1
ATOM 1609 O O . ALA A 1 202 ? 18.569 -0.345 7.419 1.00 98.44 202 ALA A O 1
ATOM 1610 N N . VAL A 1 203 ? 19.344 -2.444 7.650 1.00 98.19 203 VAL A N 1
ATOM 1611 C CA . VAL A 1 203 ? 19.201 -2.539 9.115 1.00 98.19 203 VAL A CA 1
ATOM 1612 C C . VAL A 1 203 ? 20.054 -1.528 9.880 1.00 98.19 203 VAL A C 1
ATOM 1614 O O . VAL A 1 203 ? 19.723 -1.196 11.009 1.00 98.19 203 VAL A O 1
ATOM 1617 N N . GLU A 1 204 ? 21.118 -1.003 9.276 1.00 97.62 204 GLU A N 1
ATOM 1618 C CA . GLU A 1 204 ? 21.934 0.057 9.880 1.00 97.62 204 GLU A CA 1
ATOM 1619 C C . GLU A 1 204 ? 21.344 1.448 9.621 1.00 97.62 204 GLU A C 1
ATOM 1621 O O . GLU A 1 204 ? 21.466 2.347 10.449 1.00 97.62 204 GLU A O 1
ATOM 1626 N N . GLN A 1 205 ? 20.693 1.635 8.469 1.00 98.12 205 GLN A N 1
ATOM 1627 C CA . GLN A 1 205 ? 20.184 2.932 8.028 1.00 98.12 205 GLN A CA 1
ATOM 1628 C C . GLN A 1 205 ? 18.782 3.221 8.568 1.00 98.12 205 GLN A C 1
ATOM 1630 O O . GLN A 1 205 ? 18.482 4.364 8.896 1.00 98.12 205 GLN A O 1
ATOM 1635 N N . ASN A 1 206 ? 17.916 2.209 8.645 1.00 98.44 206 ASN A N 1
ATOM 1636 C CA . ASN A 1 206 ? 16.557 2.320 9.177 1.00 98.44 206 ASN A CA 1
ATOM 1637 C C . ASN A 1 206 ? 16.208 1.073 10.026 1.00 98.44 206 ASN A C 1
ATOM 1639 O O . ASN A 1 206 ? 15.355 0.274 9.615 1.00 98.44 206 ASN A O 1
ATOM 1643 N N . PRO A 1 207 ? 16.865 0.872 11.189 1.00 98.3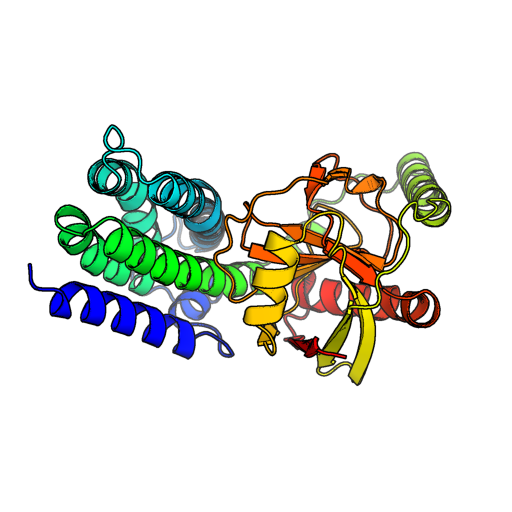8 207 PRO A N 1
ATOM 1644 C CA . PRO A 1 207 ? 16.726 -0.342 12.000 1.00 98.38 207 PRO A CA 1
ATOM 1645 C C . PRO A 1 207 ? 15.294 -0.605 12.464 1.00 98.38 207 PRO A C 1
ATOM 1647 O O . PRO A 1 207 ? 14.834 -1.744 12.430 1.00 98.38 207 PRO A O 1
ATOM 1650 N N . GLU A 1 208 ? 14.569 0.430 12.887 1.00 98.38 208 GLU A N 1
ATOM 1651 C CA . GLU A 1 208 ? 13.215 0.290 13.424 1.00 98.38 208 GLU A CA 1
ATOM 1652 C C . GLU A 1 208 ? 12.230 -0.148 12.341 1.00 98.38 208 GLU A C 1
ATOM 1654 O O . GLU A 1 208 ? 11.442 -1.061 12.562 1.00 98.38 208 GLU A O 1
ATOM 1659 N N . LEU A 1 209 ? 12.332 0.444 11.149 1.00 98.38 209 LEU A N 1
ATOM 1660 C CA . LEU A 1 209 ? 11.521 0.055 9.999 1.00 98.38 209 LEU A CA 1
ATOM 1661 C C . LEU A 1 209 ? 11.830 -1.381 9.546 1.00 98.38 209 LEU A C 1
ATOM 1663 O O . LEU A 1 209 ? 10.913 -2.139 9.233 1.00 98.38 209 LEU A O 1
ATOM 1667 N N . CYS A 1 210 ? 13.109 -1.764 9.509 1.00 98.50 210 CYS A N 1
ATOM 1668 C CA . CYS A 1 210 ? 13.497 -3.125 9.139 1.00 98.50 210 CYS A CA 1
ATOM 1669 C C . CYS A 1 210 ? 13.008 -4.151 10.168 1.00 98.50 210 CYS A C 1
ATOM 1671 O O . CYS A 1 210 ? 12.553 -5.224 9.780 1.00 98.50 210 CYS A O 1
ATOM 1673 N N . ARG A 1 211 ? 13.054 -3.819 11.464 1.00 98.50 211 ARG A N 1
ATOM 1674 C CA . ARG A 1 211 ? 12.498 -4.658 1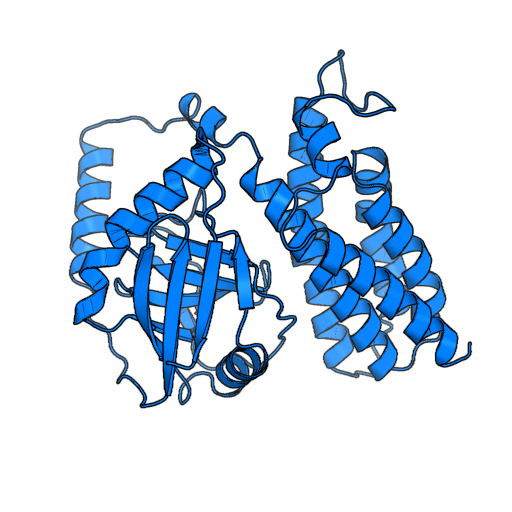2.532 1.00 98.50 211 ARG A CA 1
ATOM 1675 C C . ARG A 1 211 ? 10.990 -4.835 12.379 1.00 98.50 211 ARG A C 1
ATOM 1677 O O . ARG A 1 211 ? 10.541 -5.974 12.357 1.00 98.50 211 ARG A O 1
ATOM 1684 N N . ASP A 1 212 ? 10.240 -3.752 12.170 1.00 98.19 212 ASP A N 1
ATOM 1685 C CA . ASP A 1 212 ? 8.789 -3.831 11.951 1.00 98.19 212 ASP A CA 1
ATOM 1686 C C . ASP A 1 212 ? 8.444 -4.741 10.757 1.00 98.19 212 ASP A C 1
ATOM 1688 O O . ASP A 1 212 ? 7.475 -5.498 10.806 1.00 98.19 212 ASP A O 1
ATOM 1692 N N . LEU A 1 213 ? 9.247 -4.702 9.683 1.00 98.38 213 LEU A N 1
ATOM 1693 C CA . LEU A 1 213 ? 9.095 -5.624 8.556 1.00 98.38 213 LEU A CA 1
ATOM 1694 C C . LEU A 1 213 ? 9.370 -7.069 8.983 1.00 98.38 213 LEU A C 1
ATOM 1696 O O . LEU A 1 213 ? 8.539 -7.933 8.724 1.00 98.38 213 LEU A O 1
ATOM 1700 N N . LEU A 1 214 ? 10.517 -7.326 9.617 1.00 98.44 214 LEU A N 1
ATOM 1701 C CA . LEU A 1 214 ? 10.973 -8.659 10.029 1.00 98.44 214 LEU A CA 1
ATOM 1702 C C . LEU A 1 214 ? 10.045 -9.341 11.039 1.00 98.44 214 LEU A C 1
ATOM 1704 O O . LEU A 1 214 ? 9.972 -10.574 11.032 1.00 98.44 214 LEU A O 1
ATOM 1708 N N . ASP A 1 215 ? 9.378 -8.565 11.891 1.00 98.06 215 ASP A N 1
ATOM 1709 C CA . ASP A 1 215 ? 8.395 -9.039 12.871 1.00 98.06 215 ASP A CA 1
ATOM 1710 C C . ASP A 1 215 ? 7.061 -9.409 12.207 1.00 98.06 215 ASP A C 1
ATOM 1712 O O . ASP A 1 215 ? 6.329 -10.261 12.707 1.00 98.06 215 ASP A O 1
ATOM 1716 N N . ALA A 1 216 ? 6.756 -8.810 11.052 1.00 97.50 216 ALA A N 1
ATOM 1717 C CA . ALA A 1 216 ? 5.565 -9.117 10.267 1.00 97.50 216 ALA A CA 1
ATOM 1718 C C . ALA A 1 216 ? 5.751 -10.296 9.293 1.00 97.50 216 ALA A C 1
ATOM 1720 O O . ALA A 1 216 ? 4.774 -10.727 8.677 1.00 97.50 216 ALA A O 1
ATOM 1721 N N . LEU A 1 217 ? 6.978 -10.795 9.099 1.00 98.00 217 LEU A N 1
ATOM 1722 C CA . LEU A 1 217 ? 7.244 -11.915 8.191 1.00 98.00 217 LEU A CA 1
ATOM 1723 C C . LEU A 1 217 ? 6.815 -13.268 8.797 1.00 98.00 217 LEU A C 1
ATOM 1725 O O . LEU A 1 217 ? 7.016 -13.490 9.991 1.00 98.00 217 LEU A O 1
ATOM 1729 N N . PRO A 1 218 ? 6.344 -14.222 7.968 1.00 98.38 218 PRO A N 1
ATOM 1730 C CA . PRO A 1 218 ? 6.093 -14.088 6.533 1.00 98.38 218 PRO A CA 1
ATOM 1731 C C . PRO A 1 218 ? 4.719 -13.469 6.233 1.00 98.38 218 PRO A C 1
ATOM 1733 O O . PRO A 1 218 ? 3.768 -13.627 6.996 1.00 98.38 218 PRO A O 1
ATOM 1736 N N . PHE A 1 219 ? 4.580 -12.839 5.065 1.00 97.81 219 PHE A N 1
ATOM 1737 C CA . PHE A 1 219 ? 3.274 -12.405 4.560 1.00 97.81 219 PHE A CA 1
ATOM 1738 C C . PHE A 1 219 ? 3.148 -12.577 3.046 1.00 97.81 219 PHE A C 1
ATOM 1740 O O . PHE A 1 219 ? 4.137 -12.529 2.317 1.00 97.81 219 PHE A O 1
ATOM 1747 N N . THR A 1 220 ? 1.909 -12.719 2.569 1.00 98.06 220 THR A N 1
ATOM 1748 C CA . THR A 1 220 ? 1.579 -12.798 1.139 1.00 98.06 220 THR A CA 1
ATOM 1749 C C . THR A 1 220 ? 0.546 -11.744 0.781 1.00 98.06 220 THR A C 1
ATOM 1751 O O . THR A 1 220 ? -0.534 -11.739 1.368 1.00 98.06 220 THR A O 1
ATOM 1754 N N . MET A 1 221 ? 0.858 -10.890 -0.194 1.00 97.56 221 MET A N 1
ATOM 1755 C CA . MET A 1 221 ? 0.043 -9.738 -0.582 1.00 97.56 221 MET A CA 1
ATOM 1756 C C . MET A 1 221 ? -0.079 -9.617 -2.096 1.00 97.56 221 MET A C 1
ATOM 1758 O O . MET A 1 221 ? 0.804 -10.054 -2.830 1.00 97.56 221 MET A O 1
ATOM 1762 N N . LEU A 1 222 ? -1.169 -9.005 -2.557 1.00 97.62 222 LEU A N 1
ATOM 1763 C CA . LEU A 1 222 ? -1.336 -8.662 -3.964 1.00 97.62 222 LEU A CA 1
ATOM 1764 C C . LEU A 1 222 ? -0.252 -7.656 -4.377 1.00 97.62 222 LEU A C 1
ATOM 1766 O O . LEU A 1 222 ? 0.006 -6.671 -3.677 1.00 97.62 222 LEU A O 1
ATOM 1770 N N . GLN A 1 223 ? 0.407 -7.959 -5.489 1.00 98.00 223 GLN A N 1
ATOM 1771 C CA . GLN A 1 223 ? 1.450 -7.159 -6.104 1.00 98.00 223 GLN A CA 1
ATOM 1772 C C . GLN A 1 223 ? 0.831 -6.267 -7.178 1.00 98.00 223 GLN A C 1
ATOM 1774 O O . GLN A 1 223 ? 0.107 -6.748 -8.045 1.00 98.00 223 GLN A O 1
ATOM 1779 N N . GLU A 1 224 ? 1.186 -4.987 -7.162 1.00 98.06 224 GLU A N 1
ATOM 1780 C CA . GLU A 1 224 ? 0.664 -3.999 -8.100 1.00 98.06 224 GLU A CA 1
ATOM 1781 C C . GLU A 1 224 ? 1.764 -3.104 -8.669 1.00 98.06 224 GLU A C 1
ATOM 1783 O O . GLU A 1 224 ? 2.892 -3.044 -8.160 1.00 98.06 224 GLU A O 1
ATOM 1788 N N . HIS A 1 225 ? 1.417 -2.395 -9.740 1.00 98.50 225 HIS A N 1
ATOM 1789 C CA . HIS A 1 225 ? 2.276 -1.429 -10.407 1.00 98.50 225 HIS A CA 1
ATOM 1790 C C . HIS A 1 225 ? 1.767 0.006 -10.177 1.00 98.50 225 HIS A C 1
ATOM 1792 O O . HIS A 1 225 ? 0.580 0.267 -10.360 1.00 98.50 225 HIS A O 1
ATOM 1798 N N . PRO A 1 226 ? 2.628 0.985 -9.843 1.00 96.88 226 PRO A N 1
ATOM 1799 C CA . PRO A 1 226 ? 2.234 2.385 -9.809 1.00 96.88 226 PRO A CA 1
ATOM 1800 C C . PRO A 1 226 ? 1.952 2.910 -11.216 1.00 96.88 226 PRO A C 1
ATOM 1802 O O . PRO A 1 226 ? 2.784 2.811 -12.111 1.00 96.88 226 PRO A O 1
ATOM 1805 N N . MET A 1 227 ? 0.808 3.554 -11.403 1.00 96.25 227 MET A N 1
ATOM 1806 C CA . MET A 1 227 ? 0.417 4.144 -12.692 1.00 96.25 227 MET A CA 1
ATOM 1807 C C . MET A 1 227 ? 1.017 5.539 -12.957 1.00 96.25 227 MET A C 1
ATOM 1809 O O . MET A 1 227 ? 0.602 6.220 -13.888 1.00 96.25 227 MET A O 1
ATOM 1813 N N . VAL A 1 228 ? 1.978 5.986 -12.133 1.00 93.62 228 VAL A N 1
ATOM 1814 C CA . VAL A 1 228 ? 2.566 7.343 -12.204 1.00 93.62 228 VAL A CA 1
ATOM 1815 C C . VAL A 1 228 ? 4.094 7.333 -12.077 1.00 93.62 228 VAL A C 1
ATOM 1817 O O . VAL A 1 228 ? 4.785 7.908 -12.911 1.00 93.62 228 VAL A O 1
ATOM 1820 N N . THR A 1 229 ? 4.641 6.679 -11.047 1.00 93.00 229 THR A N 1
ATOM 1821 C CA . THR A 1 229 ? 6.068 6.751 -10.662 1.00 93.00 229 THR A CA 1
ATOM 1822 C C . THR A 1 229 ? 7.054 6.326 -11.760 1.00 93.00 229 THR A C 1
ATOM 1824 O O . THR A 1 229 ? 8.162 6.867 -11.835 1.00 93.00 229 THR A O 1
ATOM 1827 N N . GLY A 1 230 ? 6.667 5.361 -12.598 1.00 94.38 230 GLY A N 1
ATOM 1828 C CA . GLY A 1 230 ? 7.538 4.685 -13.562 1.00 94.38 230 GLY A CA 1
ATOM 1829 C C . GLY A 1 230 ? 7.765 3.222 -13.184 1.00 94.38 230 GLY A C 1
ATOM 1830 O O . GLY A 1 230 ? 6.893 2.601 -12.579 1.00 94.38 230 GLY A O 1
ATOM 1831 N N . GLU A 1 231 ? 8.934 2.684 -13.525 1.00 97.25 231 GLU A N 1
ATOM 1832 C CA . GLU A 1 231 ? 9.279 1.260 -13.431 1.00 97.25 231 GLU A CA 1
ATOM 1833 C C . GLU A 1 231 ? 9.563 0.828 -11.980 1.00 97.25 231 GLU A C 1
ATOM 1835 O O . GLU A 1 231 ? 10.698 0.658 -11.520 1.00 97.25 231 GLU A O 1
ATOM 1840 N N . SER A 1 232 ? 8.484 0.688 -11.218 1.00 97.56 232 SER A N 1
ATOM 1841 C CA . SER A 1 232 ? 8.455 0.203 -9.841 1.00 97.56 232 SER A CA 1
ATOM 1842 C C . SER A 1 232 ? 7.307 -0.785 -9.672 1.00 97.56 232 SER A C 1
ATOM 1844 O O . SER A 1 232 ? 6.379 -0.817 -10.463 1.00 97.56 232 SER A O 1
ATOM 1846 N N . MET A 1 233 ? 7.336 -1.580 -8.617 1.00 98.31 233 MET A N 1
ATOM 1847 C CA . MET A 1 233 ? 6.223 -2.442 -8.229 1.00 98.31 233 MET A CA 1
ATOM 1848 C C . MET A 1 233 ? 6.062 -2.372 -6.715 1.00 98.31 233 MET A C 1
ATOM 1850 O O . MET A 1 233 ? 7.060 -2.265 -6.003 1.00 98.31 233 MET A O 1
ATOM 1854 N N . PHE A 1 234 ? 4.834 -2.389 -6.203 1.00 98.19 234 PHE A N 1
ATOM 1855 C CA . PHE A 1 234 ? 4.579 -2.329 -4.766 1.00 98.19 234 PHE A CA 1
ATOM 1856 C C . 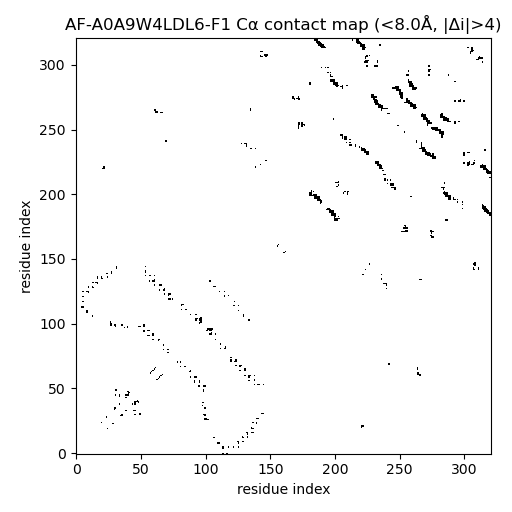PHE A 1 234 ? 3.528 -3.334 -4.296 1.00 98.19 234 PHE A C 1
ATOM 1858 O O . PHE A 1 234 ? 2.660 -3.744 -5.058 1.00 98.19 234 PHE A O 1
ATOM 1865 N N . ALA A 1 235 ? 3.600 -3.707 -3.022 1.00 97.44 235 ALA A N 1
ATOM 1866 C CA . ALA A 1 235 ? 2.594 -4.529 -2.361 1.00 97.44 235 ALA A CA 1
ATOM 1867 C C . ALA A 1 235 ? 2.175 -3.894 -1.029 1.00 97.44 235 ALA A C 1
ATOM 1869 O O . ALA A 1 235 ? 3.018 -3.388 -0.280 1.00 97.44 235 ALA A O 1
ATOM 1870 N N . TRP A 1 236 ? 0.876 -3.936 -0.728 1.00 95.88 236 TRP A N 1
ATOM 1871 C CA . TRP A 1 236 ? 0.294 -3.433 0.523 1.00 95.88 236 TRP A CA 1
ATOM 1872 C C . TRP A 1 236 ? 0.614 -4.387 1.661 1.00 95.88 236 TRP A C 1
ATOM 1874 O O . TRP A 1 236 ? 0.021 -5.467 1.764 1.00 95.88 236 TRP A O 1
ATOM 1884 N N . THR A 1 237 ? 1.567 -4.007 2.503 1.00 97.12 237 THR A N 1
ATOM 1885 C CA . THR A 1 237 ? 2.025 -4.862 3.598 1.00 97.12 237 THR A CA 1
ATOM 1886 C C . THR A 1 237 ? 0.976 -4.937 4.716 1.00 97.12 237 THR A C 1
ATOM 1888 O O . THR A 1 237 ? 0.056 -4.117 4.751 1.00 97.12 237 THR A O 1
ATOM 1891 N N . PRO A 1 238 ? 1.064 -5.914 5.639 1.00 95.19 238 PRO A N 1
ATOM 1892 C CA . PRO A 1 238 ? 0.152 -5.963 6.782 1.00 95.19 238 PRO A CA 1
ATOM 1893 C C . PRO A 1 238 ? 0.539 -4.954 7.876 1.00 95.19 238 PRO A C 1
ATOM 1895 O O . PRO A 1 238 ? -0.117 -4.898 8.916 1.00 95.19 238 PRO A O 1
ATOM 1898 N N . LEU A 1 239 ? 1.614 -4.184 7.670 1.00 96.06 239 LEU A N 1
ATOM 1899 C CA . LEU A 1 239 ? 2.152 -3.270 8.661 1.00 96.06 239 LEU A CA 1
ATOM 1900 C C . LEU A 1 239 ? 1.260 -2.035 8.833 1.00 96.06 239 LEU A C 1
ATOM 1902 O O . LEU A 1 239 ? 0.622 -1.540 7.906 1.00 96.06 239 LEU A O 1
ATOM 1906 N N . THR A 1 240 ? 1.324 -1.482 10.039 1.00 96.19 240 THR A N 1
ATOM 1907 C CA . THR A 1 240 ? 0.912 -0.115 10.373 1.00 96.19 240 THR A CA 1
ATOM 1908 C C . THR A 1 240 ? 2.059 0.594 11.069 1.00 96.19 240 THR A C 1
ATOM 1910 O O . THR A 1 240 ? 1.906 1.129 12.159 1.00 96.19 240 THR A O 1
ATOM 1913 N N . THR A 1 241 ? 3.253 0.565 10.484 1.00 97.06 241 THR A N 1
ATOM 1914 C CA . THR A 1 241 ? 4.451 1.163 11.072 1.00 97.06 241 THR A CA 1
ATOM 1915 C C . THR A 1 241 ? 4.414 2.691 11.019 1.00 97.06 241 THR A C 1
ATOM 1917 O O . THR A 1 241 ? 4.050 3.308 10.015 1.00 97.06 241 THR A O 1
ATOM 1920 N N . THR A 1 242 ? 4.848 3.307 12.116 1.00 96.75 242 THR A N 1
ATOM 1921 C CA . THR A 1 242 ? 5.221 4.729 12.200 1.00 96.75 242 THR A CA 1
ATOM 1922 C C . THR A 1 242 ? 6.654 4.869 12.711 1.00 96.75 242 THR A C 1
ATOM 1924 O O . THR A 1 242 ? 6.984 5.875 13.343 1.00 96.75 242 THR A O 1
ATOM 1927 N N . ALA A 1 243 ? 7.479 3.838 12.499 1.00 96.81 243 ALA A N 1
ATOM 1928 C CA . ALA A 1 243 ? 8.883 3.819 12.872 1.00 96.81 243 ALA A CA 1
ATOM 1929 C C . ALA A 1 243 ? 9.603 5.094 12.397 1.00 96.81 243 ALA A C 1
ATOM 1931 O O . ALA A 1 243 ? 9.299 5.594 11.303 1.00 96.81 243 ALA A O 1
ATOM 1932 N N . PRO A 1 244 ? 10.550 5.626 13.189 1.00 96.38 244 PRO A N 1
ATOM 1933 C CA . PRO A 1 244 ? 11.463 6.656 12.721 1.00 96.38 244 PRO A CA 1
ATOM 1934 C C . PRO A 1 244 ? 12.129 6.253 11.401 1.00 96.38 244 PRO A C 1
ATOM 1936 O O . PRO A 1 244 ? 12.439 5.086 11.171 1.00 96.38 244 PRO A O 1
ATOM 1939 N N . VAL A 1 245 ? 12.331 7.239 10.530 1.00 96.69 245 VAL A N 1
ATOM 1940 C CA . VAL A 1 245 ? 13.058 7.074 9.269 1.00 96.69 245 VAL A CA 1
ATOM 1941 C C . VAL A 1 245 ? 14.245 8.018 9.312 1.00 96.69 245 VAL A C 1
ATOM 1943 O O . VAL A 1 245 ? 14.059 9.236 9.332 1.00 96.69 245 VAL A O 1
ATOM 1946 N N . HIS A 1 246 ? 15.446 7.451 9.315 1.00 97.88 246 HIS A N 1
ATOM 1947 C CA . HIS A 1 246 ? 16.702 8.193 9.428 1.00 97.88 246 HIS A CA 1
ATOM 1948 C C . HIS A 1 246 ? 17.339 8.424 8.059 1.00 97.88 246 HIS A C 1
ATOM 1950 O O . HIS A 1 246 ? 17.926 9.478 7.820 1.00 97.88 246 HIS A O 1
ATOM 1956 N N . VAL A 1 247 ? 17.165 7.480 7.128 1.00 98.00 247 VAL A N 1
ATOM 1957 C CA . VAL A 1 247 ? 17.698 7.579 5.764 1.00 98.00 247 VAL A CA 1
ATOM 1958 C C . VAL A 1 247 ? 16.584 7.472 4.733 1.00 98.00 247 VAL A C 1
ATOM 1960 O O . VAL A 1 247 ? 15.785 6.534 4.713 1.00 98.00 247 VAL A O 1
ATOM 1963 N N . THR A 1 248 ? 16.575 8.443 3.825 1.00 97.50 248 THR A N 1
ATOM 1964 C CA . THR A 1 248 ? 15.718 8.463 2.640 1.00 97.50 248 THR A CA 1
ATOM 1965 C C . THR A 1 248 ? 16.563 8.709 1.403 1.00 97.50 248 THR A C 1
ATOM 1967 O O . THR A 1 248 ? 17.603 9.362 1.490 1.00 97.50 248 THR A O 1
ATOM 1970 N N . GLU A 1 249 ? 16.082 8.276 0.247 1.00 95.44 249 GLU A N 1
ATOM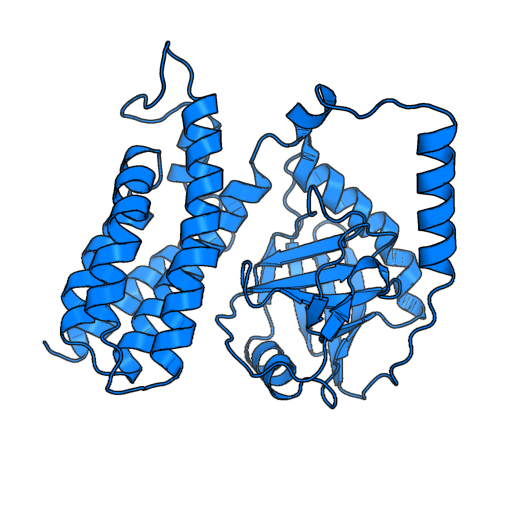 1971 C CA . GLU A 1 249 ? 16.654 8.603 -1.060 1.00 95.44 249 GLU A CA 1
ATOM 1972 C C . GLU A 1 249 ? 15.564 9.136 -1.994 1.00 95.44 249 GLU A C 1
ATOM 1974 O O . GLU A 1 249 ? 14.379 8.858 -1.806 1.00 95.44 249 GLU A O 1
ATOM 1979 N N . GLU A 1 250 ? 15.950 9.938 -2.981 1.00 96.06 250 GLU A N 1
ATOM 1980 C CA . GLU A 1 250 ? 15.029 10.392 -4.024 1.00 96.06 250 GLU A CA 1
ATOM 1981 C C . GLU A 1 250 ? 14.786 9.264 -5.031 1.00 96.06 250 GLU A C 1
ATOM 1983 O O . GLU A 1 250 ? 15.732 8.638 -5.504 1.00 96.06 250 GLU A O 1
ATOM 1988 N N . ILE A 1 251 ? 13.518 9.005 -5.356 1.00 95.56 251 ILE A N 1
ATOM 1989 C CA . ILE A 1 251 ? 13.095 7.791 -6.070 1.00 95.56 251 ILE A CA 1
ATOM 1990 C C . ILE A 1 251 ? 13.781 7.633 -7.433 1.00 95.56 251 ILE A C 1
ATOM 1992 O O . ILE A 1 251 ? 14.342 6.574 -7.717 1.00 95.56 251 ILE A O 1
ATOM 1996 N N . ARG A 1 252 ? 13.823 8.695 -8.245 1.00 94.44 252 ARG A N 1
ATOM 1997 C CA . ARG A 1 252 ? 14.495 8.670 -9.557 1.00 94.44 252 ARG A CA 1
ATOM 1998 C C . ARG A 1 252 ? 16.009 8.454 -9.515 1.00 94.44 252 ARG A C 1
ATOM 2000 O O . ARG A 1 252 ? 16.596 8.176 -10.554 1.00 94.44 252 ARG A O 1
ATOM 2007 N N . PHE A 1 253 ? 16.633 8.576 -8.343 1.00 94.62 253 PHE A N 1
ATOM 2008 C CA . PHE A 1 253 ? 18.064 8.336 -8.140 1.00 94.62 253 PHE A CA 1
ATOM 2009 C C . PHE A 1 253 ? 18.358 7.042 -7.371 1.00 94.62 253 PHE A C 1
ATOM 2011 O O . PHE A 1 253 ? 19.514 6.770 -7.058 1.00 94.62 253 PHE A O 1
ATOM 2018 N N . ALA A 1 254 ? 17.340 6.227 -7.089 1.00 95.88 254 ALA A N 1
ATOM 2019 C CA . ALA A 1 254 ? 17.532 4.892 -6.544 1.00 95.88 254 ALA A CA 1
ATOM 2020 C C . ALA A 1 254 ? 18.013 3.908 -7.635 1.00 95.88 254 ALA A C 1
ATOM 2022 O O . ALA A 1 254 ? 17.505 3.954 -8.759 1.00 95.88 254 ALA A O 1
ATOM 2023 N N . PRO A 1 255 ? 18.947 2.986 -7.330 1.00 95.88 255 PRO A N 1
ATOM 2024 C CA . PRO A 1 255 ? 19.403 1.979 -8.285 1.00 95.88 255 PRO A CA 1
ATOM 2025 C C . PRO A 1 255 ? 18.323 0.927 -8.580 1.00 95.88 255 PRO A C 1
ATOM 2027 O O . PRO A 1 255 ? 17.417 0.676 -7.778 1.00 95.88 255 PRO A O 1
ATOM 2030 N N . ILE A 1 256 ? 18.455 0.242 -9.720 1.00 96.12 256 ILE A N 1
ATOM 2031 C CA . ILE A 1 256 ? 17.631 -0.933 -10.045 1.00 96.12 256 ILE A CA 1
ATOM 2032 C C . ILE A 1 256 ? 17.812 -2.003 -8.961 1.00 96.12 256 ILE A C 1
ATOM 2034 O O . ILE A 1 256 ? 18.928 -2.333 -8.560 1.00 96.12 256 ILE A O 1
ATOM 2038 N N . GLY A 1 257 ? 16.695 -2.562 -8.500 1.00 97.88 257 GLY A N 1
ATOM 2039 C CA . GLY A 1 257 ? 16.641 -3.504 -7.390 1.00 97.88 257 GLY A CA 1
ATOM 2040 C C . GLY A 1 257 ? 16.477 -2.846 -6.025 1.00 97.88 257 GLY A C 1
ATOM 2041 O O . GLY A 1 257 ? 16.353 -3.569 -5.042 1.00 97.88 257 GLY A O 1
ATOM 2042 N N . ARG A 1 258 ? 16.440 -1.512 -5.917 1.00 98.38 258 ARG A N 1
ATOM 2043 C CA . ARG A 1 258 ? 16.222 -0.852 -4.626 1.00 98.38 258 ARG A CA 1
ATOM 2044 C C . ARG A 1 258 ? 14.885 -1.262 -4.004 1.00 98.38 258 ARG A C 1
ATOM 2046 O O . ARG A 1 258 ? 13.843 -1.184 -4.660 1.00 98.38 258 ARG A O 1
ATOM 2053 N N . LEU A 1 259 ? 14.922 -1.613 -2.716 1.00 98.69 259 LEU A N 1
ATOM 2054 C CA . LEU A 1 259 ? 13.733 -1.738 -1.879 1.00 98.69 259 LEU A CA 1
ATOM 2055 C C . LEU A 1 259 ? 13.494 -0.424 -1.133 1.00 98.69 259 LEU A C 1
ATOM 2057 O O . LEU A 1 259 ? 14.383 0.096 -0.454 1.00 98.69 259 LEU A O 1
ATOM 2061 N N . ARG A 1 260 ? 12.265 0.083 -1.224 1.00 97.94 260 ARG A N 1
ATOM 2062 C CA . ARG A 1 260 ? 11.794 1.281 -0.515 1.00 97.94 260 ARG A CA 1
ATOM 2063 C C . ARG A 1 260 ? 10.532 0.951 0.268 1.00 97.94 260 ARG A C 1
ATOM 2065 O O . ARG A 1 260 ? 9.792 0.040 -0.106 1.00 97.94 260 ARG A O 1
ATOM 2072 N N . PHE A 1 261 ? 10.246 1.718 1.316 1.00 98.06 261 PHE A N 1
ATOM 2073 C CA . PHE A 1 261 ? 8.990 1.575 2.053 1.00 98.06 261 PHE A CA 1
ATOM 2074 C C . PHE A 1 261 ? 8.149 2.846 1.990 1.00 98.06 261 PHE A C 1
ATOM 2076 O O . PHE A 1 261 ? 8.542 3.906 2.468 1.00 98.06 261 PHE A O 1
ATOM 2083 N N . SER A 1 262 ? 6.949 2.748 1.435 1.00 95.81 262 SER A N 1
ATOM 2084 C CA . SER A 1 262 ? 5.967 3.826 1.458 1.00 95.81 262 SER A CA 1
ATOM 2085 C C . SER A 1 262 ? 5.199 3.778 2.779 1.00 95.81 262 SER A C 1
ATOM 2087 O O . SER A 1 262 ? 4.127 3.188 2.883 1.00 95.81 262 SER A O 1
ATOM 2089 N N . GLN A 1 263 ? 5.768 4.400 3.813 1.00 93.50 263 GLN A N 1
ATOM 2090 C CA . GLN A 1 263 ? 5.155 4.429 5.143 1.00 93.50 263 GLN A CA 1
ATOM 2091 C C . GLN A 1 263 ? 3.856 5.250 5.141 1.00 93.50 263 GLN A C 1
ATOM 2093 O O . GLN A 1 263 ? 2.803 4.794 5.571 1.00 93.50 263 GLN A O 1
ATOM 2098 N N . ARG A 1 264 ? 3.899 6.470 4.595 1.00 91.62 264 ARG A N 1
ATOM 2099 C CA . ARG A 1 264 ? 2.758 7.395 4.678 1.00 91.62 264 ARG A CA 1
ATOM 2100 C C . ARG A 1 264 ? 1.633 7.087 3.699 1.00 91.62 264 ARG A C 1
ATOM 2102 O O . ARG A 1 264 ? 0.486 7.400 3.978 1.00 91.62 264 ARG A O 1
ATOM 2109 N N . THR A 1 265 ? 1.960 6.511 2.548 1.00 91.25 265 THR A N 1
ATOM 2110 C CA . THR A 1 265 ? 1.017 6.345 1.438 1.00 91.25 265 THR A CA 1
ATOM 2111 C C . THR A 1 265 ? 0.700 4.877 1.190 1.00 91.25 265 THR A C 1
ATOM 2113 O O . THR A 1 265 ? 0.837 4.384 0.072 1.00 91.25 265 THR A O 1
ATOM 2116 N N . GLY A 1 266 ? 0.244 4.186 2.240 1.00 90.69 266 GLY A N 1
ATOM 2117 C CA . GLY A 1 266 ? -0.340 2.848 2.124 1.00 90.69 266 GLY A CA 1
ATOM 2118 C C . GLY A 1 266 ? 0.450 1.695 2.736 1.00 90.69 266 GLY A C 1
ATOM 2119 O O . GLY A 1 266 ? 0.109 0.549 2.470 1.00 90.69 266 GLY A O 1
ATOM 2120 N N . GLN A 1 267 ? 1.509 1.967 3.509 1.00 96.69 267 GLN A N 1
ATOM 2121 C CA . GLN A 1 267 ? 2.320 0.929 4.166 1.00 96.69 267 GLN A CA 1
ATOM 2122 C C . GLN A 1 267 ? 2.839 -0.107 3.155 1.00 96.69 267 GLN A C 1
ATOM 2124 O O . GLN A 1 267 ? 2.603 -1.309 3.281 1.00 96.69 267 GLN A O 1
ATOM 2129 N N . LYS A 1 268 ? 3.489 0.372 2.088 1.00 97.62 268 LYS A N 1
ATOM 2130 C CA . LYS A 1 268 ? 3.803 -0.448 0.906 1.00 97.62 268 LYS A CA 1
ATOM 2131 C C . LYS A 1 268 ? 5.282 -0.785 0.836 1.00 97.62 268 LYS A C 1
ATOM 2133 O O . LYS A 1 268 ? 6.119 0.113 0.917 1.00 97.62 268 LYS A O 1
ATOM 2138 N N . LEU A 1 269 ? 5.589 -2.054 0.596 1.00 98.50 269 LEU A N 1
ATOM 2139 C CA . LEU A 1 269 ? 6.921 -2.490 0.191 1.00 98.50 269 LEU A CA 1
ATOM 2140 C C . LEU A 1 269 ? 7.042 -2.266 -1.314 1.00 98.50 269 LEU A C 1
ATOM 2142 O O . LEU A 1 269 ? 6.169 -2.697 -2.062 1.00 98.50 269 LEU A O 1
ATOM 2146 N N . VAL A 1 270 ? 8.090 -1.570 -1.747 1.00 98.56 270 VAL A N 1
ATOM 2147 C CA . VAL A 1 270 ? 8.298 -1.166 -3.142 1.00 98.56 270 VAL A CA 1
ATOM 2148 C C . VAL A 1 270 ? 9.621 -1.727 -3.642 1.00 98.56 270 VAL A C 1
ATOM 2150 O O . VAL A 1 270 ? 10.631 -1.592 -2.957 1.00 98.56 270 VAL A O 1
ATOM 2153 N N . VAL A 1 271 ? 9.629 -2.296 -4.846 1.00 98.62 271 VAL A N 1
ATOM 2154 C CA . VAL A 1 271 ? 10.832 -2.736 -5.562 1.00 98.62 271 VAL A CA 1
ATOM 2155 C C . VAL A 1 271 ? 10.949 -1.938 -6.855 1.00 98.62 271 VAL A C 1
ATOM 2157 O O . VAL A 1 271 ? 10.018 -1.903 -7.660 1.00 98.62 271 VAL A O 1
ATOM 2160 N N . GLN A 1 272 ? 12.091 -1.291 -7.063 1.00 98.06 272 GLN A N 1
ATOM 2161 C CA . GLN A 1 272 ? 12.383 -0.582 -8.306 1.00 98.06 272 GLN A CA 1
ATOM 2162 C C . GLN A 1 272 ? 12.998 -1.536 -9.326 1.00 98.06 272 GLN A C 1
ATOM 2164 O O . GLN A 1 272 ? 13.970 -2.219 -9.010 1.00 98.06 272 GLN A O 1
ATOM 2169 N N . TYR A 1 273 ? 12.458 -1.581 -10.544 1.00 97.81 273 TYR A N 1
ATOM 2170 C CA . TYR A 1 273 ? 12.962 -2.471 -11.597 1.00 97.81 273 TYR A CA 1
ATOM 2171 C C . TYR A 1 273 ? 13.503 -1.726 -12.825 1.00 97.81 273 TYR A C 1
ATOM 2173 O O . TYR A 1 273 ? 14.065 -2.366 -13.712 1.00 97.81 273 TYR A O 1
ATOM 2181 N N . GLY A 1 274 ? 13.390 -0.395 -12.854 1.00 96.38 274 GLY A N 1
ATOM 2182 C CA . GLY A 1 274 ? 13.910 0.439 -13.932 1.00 96.38 274 GLY A CA 1
ATOM 2183 C C . GLY A 1 274 ? 13.874 1.937 -13.611 1.00 96.38 274 GLY A C 1
ATOM 2184 O O . GLY A 1 274 ? 13.987 2.341 -12.448 1.00 96.38 274 GLY A O 1
ATOM 2185 N N . ALA A 1 275 ? 13.732 2.758 -14.649 1.00 95.69 275 ALA A N 1
ATOM 2186 C CA . ALA A 1 275 ? 13.683 4.209 -14.568 1.00 95.69 275 ALA A CA 1
ATOM 2187 C C . ALA A 1 275 ? 12.379 4.717 -13.939 1.00 95.69 275 ALA A C 1
ATOM 2189 O O . ALA A 1 275 ? 11.272 4.247 -14.208 1.00 95.69 275 ALA A O 1
ATOM 2190 N N . THR A 1 276 ? 12.511 5.753 -13.118 1.00 94.88 276 THR A N 1
ATOM 2191 C CA . THR A 1 276 ? 11.391 6.422 -12.454 1.00 94.88 276 THR A CA 1
ATOM 2192 C C . THR A 1 276 ? 11.536 7.935 -12.593 1.00 94.88 276 THR A C 1
ATOM 2194 O O . THR A 1 276 ? 12.638 8.452 -12.774 1.00 94.88 276 THR A O 1
ATOM 2197 N N . LYS A 1 277 ? 10.412 8.660 -12.562 1.00 90.12 277 LYS A N 1
ATOM 2198 C CA . LYS A 1 277 ? 10.377 10.129 -12.736 1.00 90.12 277 LYS A CA 1
ATOM 2199 C C . LYS A 1 277 ? 10.066 10.872 -11.431 1.00 90.12 277 LYS A C 1
ATOM 2201 O O . LYS A 1 277 ? 10.207 12.089 -11.361 1.00 90.12 277 LYS A O 1
ATOM 2206 N N . GLU A 1 278 ? 9.643 10.147 -10.397 1.00 91.38 278 GLU A N 1
ATOM 2207 C CA . GLU A 1 278 ? 9.178 10.708 -9.128 1.00 91.38 278 GLU A CA 1
ATOM 2208 C C . GLU A 1 278 ? 10.331 11.324 -8.313 1.00 91.38 278 GLU A C 1
ATOM 2210 O O . GLU A 1 278 ? 11.353 10.687 -8.057 1.00 91.38 278 GLU A O 1
ATOM 2215 N N . THR A 1 279 ? 10.151 12.577 -7.888 1.00 94.69 279 THR A N 1
ATOM 2216 C CA . THR A 1 279 ? 11.137 13.361 -7.114 1.00 94.69 279 THR A CA 1
ATOM 2217 C C . THR A 1 279 ? 10.923 13.271 -5.603 1.00 94.69 279 THR A C 1
ATOM 2219 O O . THR A 1 279 ? 11.635 13.897 -4.816 1.00 94.69 279 THR A O 1
ATOM 2222 N N . ILE A 1 280 ? 9.921 12.505 -5.171 1.00 94.38 280 ILE A N 1
ATOM 2223 C CA . ILE A 1 280 ? 9.649 12.279 -3.756 1.00 94.38 280 ILE A CA 1
ATOM 2224 C C . ILE A 1 280 ? 10.804 11.480 -3.151 1.00 94.38 280 ILE A C 1
ATOM 2226 O O . ILE A 1 280 ? 11.398 10.609 -3.789 1.00 94.38 280 ILE A O 1
ATOM 2230 N N . ARG A 1 281 ? 11.121 11.784 -1.891 1.00 96.06 281 ARG A N 1
ATOM 2231 C CA . ARG A 1 281 ? 12.060 10.995 -1.097 1.00 96.06 281 ARG A CA 1
ATOM 2232 C C . ARG A 1 281 ? 11.331 9.863 -0.392 1.00 96.06 281 ARG A C 1
ATOM 2234 O O . ARG A 1 281 ? 10.315 10.094 0.264 1.00 96.06 281 ARG A O 1
ATOM 2241 N N . ALA A 1 282 ? 11.874 8.660 -0.486 1.00 96.38 282 ALA A N 1
ATOM 2242 C CA . ALA A 1 282 ? 11.318 7.469 0.131 1.00 96.38 282 ALA A CA 1
ATOM 2243 C C . ALA A 1 282 ? 12.308 6.856 1.139 1.00 96.38 282 ALA A C 1
ATOM 2245 O O . ALA A 1 282 ? 13.518 6.909 0.910 1.00 96.38 282 ALA A O 1
ATOM 2246 N N . PRO A 1 283 ? 11.812 6.276 2.247 1.00 97.88 283 PRO A N 1
ATOM 2247 C CA . PRO A 1 283 ? 12.609 5.464 3.160 1.00 97.88 283 PRO A CA 1
ATOM 2248 C C . PRO A 1 283 ? 13.355 4.344 2.431 1.00 97.88 283 PRO A C 1
ATOM 2250 O O . PRO A 1 283 ? 12.736 3.549 1.714 1.00 97.88 283 PRO A O 1
ATOM 2253 N N . LEU A 1 284 ? 14.668 4.275 2.658 1.00 98.19 284 LEU A N 1
ATOM 2254 C CA . LEU A 1 284 ? 15.508 3.158 2.233 1.00 98.19 284 LEU A CA 1
ATOM 2255 C C . LEU A 1 284 ? 15.131 1.911 3.043 1.00 98.19 284 LEU A C 1
ATOM 2257 O O . LEU A 1 284 ? 15.158 1.953 4.272 1.00 98.19 284 LEU A O 1
ATOM 2261 N N . LEU A 1 285 ? 14.804 0.807 2.372 1.00 98.62 285 LEU A N 1
ATOM 2262 C CA . LEU A 1 285 ? 14.486 -0.461 3.038 1.00 98.62 285 LEU A CA 1
ATOM 2263 C C . LEU A 1 285 ? 15.540 -1.542 2.784 1.00 98.62 285 LEU A C 1
ATOM 2265 O O . LEU A 1 285 ? 15.750 -2.393 3.641 1.00 98.62 285 LEU A O 1
ATOM 2269 N N . GLY A 1 286 ? 16.208 -1.521 1.632 1.00 98.56 286 GLY A N 1
ATOM 2270 C CA . GLY A 1 286 ? 17.153 -2.569 1.262 1.00 98.56 286 GLY A CA 1
ATOM 2271 C C . GLY A 1 286 ? 17.467 -2.589 -0.226 1.00 98.56 286 GLY A C 1
ATOM 2272 O O . GLY A 1 286 ? 17.243 -1.599 -0.924 1.00 98.56 286 GLY A O 1
ATOM 2273 N N . GLY A 1 287 ? 17.912 -3.727 -0.748 1.00 98.38 287 GLY A N 1
ATOM 2274 C CA . GLY A 1 287 ? 18.158 -3.892 -2.179 1.00 98.38 287 GLY A CA 1
ATOM 2275 C C . GLY A 1 287 ? 18.232 -5.351 -2.611 1.00 98.38 287 GLY A C 1
ATOM 2276 O O . GLY A 1 287 ? 18.734 -6.199 -1.883 1.00 98.38 287 GLY A O 1
ATOM 2277 N N . VAL A 1 288 ? 17.740 -5.644 -3.812 1.00 98.50 288 VAL A N 1
ATOM 2278 C CA . VAL A 1 288 ? 17.901 -6.946 -4.468 1.00 98.50 288 VAL A CA 1
ATOM 2279 C C . VAL A 1 288 ? 19.380 -7.162 -4.797 1.00 98.50 288 VAL A C 1
ATOM 2281 O O . VAL A 1 288 ? 20.055 -6.253 -5.308 1.00 98.50 288 VAL A O 1
ATOM 2284 N N . ILE A 1 289 ? 19.884 -8.362 -4.504 1.00 97.38 289 ILE A N 1
ATOM 2285 C CA . ILE A 1 289 ? 21.269 -8.754 -4.799 1.00 97.38 289 ILE A CA 1
ATOM 2286 C C . ILE A 1 289 ? 21.538 -8.729 -6.307 1.00 97.38 289 ILE A C 1
ATOM 2288 O O . ILE A 1 289 ? 20.617 -8.869 -7.114 1.00 97.38 289 ILE A O 1
ATOM 2292 N N . ALA A 1 290 ? 22.793 -8.521 -6.702 1.00 94.94 290 ALA A N 1
ATOM 2293 C CA . ALA A 1 290 ? 23.157 -8.287 -8.099 1.00 94.94 290 ALA A CA 1
ATOM 2294 C C . ALA A 1 290 ? 22.716 -9.432 -9.030 1.00 94.94 290 ALA A C 1
ATOM 2296 O O . ALA A 1 290 ? 22.221 -9.179 -10.129 1.00 94.94 290 ALA A O 1
ATOM 2297 N N . GLU A 1 291 ? 22.823 -10.668 -8.550 1.00 96.75 291 GLU A N 1
ATOM 2298 C CA . GLU A 1 291 ? 22.519 -11.917 -9.250 1.00 96.75 291 GLU A CA 1
ATOM 2299 C C . GLU A 1 291 ? 21.042 -12.016 -9.652 1.00 96.75 291 GLU A C 1
ATOM 2301 O O . GLU A 1 291 ? 20.704 -12.603 -10.680 1.00 96.75 291 GLU A O 1
ATOM 2306 N N . ASP A 1 292 ? 20.157 -11.406 -8.863 1.00 98.12 292 ASP A N 1
ATOM 2307 C CA . ASP A 1 292 ? 18.713 -11.507 -9.044 1.00 98.12 292 ASP A CA 1
ATOM 2308 C C . ASP A 1 292 ? 18.105 -10.300 -9.780 1.00 98.12 292 ASP A C 1
ATOM 2310 O O . ASP A 1 292 ? 16.973 -10.383 -10.265 1.00 98.12 292 ASP A O 1
ATOM 2314 N N . ARG A 1 293 ? 18.841 -9.189 -9.940 1.00 96.12 293 ARG A N 1
ATOM 2315 C CA . ARG A 1 293 ? 18.322 -7.946 -10.555 1.00 96.12 293 ARG A CA 1
ATOM 2316 C C . ARG A 1 293 ? 17.825 -8.134 -11.984 1.00 96.12 293 ARG A C 1
ATOM 2318 O O . ARG A 1 293 ? 16.822 -7.532 -12.361 1.00 96.12 293 ARG A O 1
ATOM 2325 N N . ALA A 1 294 ? 18.475 -8.997 -12.764 1.00 96.75 294 ALA A N 1
ATOM 2326 C CA . ALA A 1 294 ? 18.088 -9.270 -14.149 1.00 96.75 294 ALA A CA 1
ATOM 2327 C C . ALA A 1 294 ? 16.687 -9.904 -14.278 1.00 96.75 294 ALA A C 1
ATOM 2329 O O . ALA A 1 294 ? 16.092 -9.859 -15.353 1.00 96.75 294 ALA A O 1
ATOM 2330 N N . LYS A 1 295 ? 16.132 -10.462 -13.191 1.00 98.19 295 LYS A N 1
ATOM 2331 C CA . LYS A 1 295 ? 14.779 -11.041 -13.160 1.00 98.19 295 LYS A CA 1
ATOM 2332 C C . LYS A 1 295 ? 13.680 -9.973 -13.077 1.00 98.19 295 LYS A C 1
ATOM 2334 O O . LYS A 1 295 ? 12.544 -10.228 -13.475 1.00 98.19 295 LYS A O 1
ATOM 2339 N N . LEU A 1 296 ? 13.999 -8.785 -12.557 1.00 98.44 296 LEU A N 1
ATOM 2340 C CA . LEU A 1 296 ? 13.013 -7.765 -12.190 1.00 98.44 296 LEU A CA 1
ATOM 2341 C C . LEU A 1 296 ? 12.224 -7.178 -13.372 1.00 98.44 296 LEU A C 1
ATOM 2343 O O . LEU A 1 296 ? 11.015 -7.025 -13.209 1.00 98.44 296 LEU A O 1
ATOM 2347 N N . PRO A 1 297 ? 12.810 -6.890 -14.554 1.00 97.56 297 PRO A N 1
ATOM 2348 C CA . PRO A 1 297 ? 12.048 -6.307 -15.661 1.00 97.56 297 PRO A CA 1
ATOM 2349 C C . PRO A 1 297 ? 10.881 -7.179 -16.140 1.00 97.56 297 PRO A C 1
ATOM 2351 O O . PRO A 1 297 ? 9.799 -6.666 -16.422 1.00 97.56 297 PRO A O 1
ATOM 2354 N N . ALA A 1 298 ? 11.069 -8.502 -16.186 1.00 98.25 298 ALA A N 1
ATOM 2355 C CA . ALA A 1 298 ? 10.012 -9.432 -16.580 1.00 98.25 298 ALA A CA 1
ATOM 2356 C C . ALA A 1 298 ? 8.876 -9.477 -15.543 1.00 98.25 298 ALA A C 1
ATOM 2358 O O . ALA A 1 298 ? 7.704 -9.442 -15.919 1.00 98.25 298 ALA A O 1
ATOM 2359 N N . ILE A 1 299 ? 9.218 -9.484 -14.247 1.00 98.62 299 ILE A N 1
ATOM 2360 C CA . ILE A 1 299 ? 8.235 -9.399 -13.155 1.00 98.62 299 ILE A CA 1
ATOM 2361 C C . ILE A 1 299 ? 7.476 -8.072 -13.247 1.00 98.62 299 ILE A C 1
ATOM 2363 O O . ILE A 1 299 ? 6.249 -8.069 -13.280 1.00 98.62 299 ILE A O 1
ATOM 2367 N N . GLY A 1 300 ? 8.197 -6.952 -13.345 1.00 98.56 300 GLY A N 1
ATOM 2368 C CA . GLY A 1 300 ? 7.625 -5.611 -13.420 1.00 98.56 300 GLY A CA 1
ATOM 2369 C C . GLY A 1 300 ? 6.643 -5.458 -14.578 1.00 98.56 300 GLY A C 1
ATOM 2370 O O . GLY A 1 300 ? 5.549 -4.936 -14.385 1.00 98.56 300 GLY A O 1
ATOM 2371 N N . ARG A 1 301 ? 6.972 -5.999 -15.760 1.00 98.38 301 ARG A N 1
ATOM 2372 C CA . ARG A 1 301 ? 6.069 -5.983 -16.918 1.00 98.38 301 ARG A CA 1
ATOM 2373 C C . ARG A 1 301 ? 4.804 -6.817 -16.704 1.00 98.38 301 ARG A C 1
ATOM 2375 O O . ARG A 1 301 ? 3.729 -6.362 -17.086 1.00 98.38 301 ARG A O 1
ATOM 2382 N N . ALA A 1 302 ? 4.921 -8.003 -16.109 1.00 98.69 302 ALA A N 1
ATOM 2383 C CA . ALA A 1 302 ? 3.761 -8.834 -15.793 1.00 98.69 302 ALA A CA 1
ATOM 2384 C C . ALA A 1 302 ? 2.847 -8.151 -14.763 1.00 98.69 302 ALA A C 1
ATOM 2386 O O . ALA A 1 302 ? 1.633 -8.131 -14.927 1.00 98.69 302 ALA A O 1
ATOM 2387 N N . VAL A 1 303 ? 3.435 -7.528 -13.738 1.00 98.75 303 VAL A N 1
ATOM 2388 C CA . VAL A 1 303 ? 2.702 -6.755 -12.725 1.00 98.75 303 VAL A CA 1
ATOM 2389 C C . VAL A 1 303 ? 2.047 -5.514 -13.334 1.00 98.75 303 VAL A C 1
ATOM 2391 O O . VAL A 1 303 ? 0.904 -5.212 -13.004 1.00 98.75 303 VAL A O 1
ATOM 2394 N N . TRP A 1 304 ? 2.726 -4.815 -14.247 1.00 98.62 304 TRP A N 1
ATOM 2395 C CA . TRP A 1 304 ? 2.136 -3.694 -14.979 1.00 98.62 304 TRP A CA 1
ATOM 2396 C C . TRP A 1 304 ? 0.891 -4.124 -15.751 1.00 98.62 304 TRP A C 1
ATOM 2398 O O . TRP A 1 304 ? -0.146 -3.493 -15.593 1.00 98.62 304 TRP A O 1
ATOM 2408 N N . ASP A 1 305 ? 0.972 -5.201 -16.535 1.00 98.56 305 ASP A N 1
ATOM 2409 C CA . ASP A 1 305 ? -0.158 -5.688 -17.335 1.00 98.56 305 ASP A CA 1
ATOM 2410 C C . ASP A 1 305 ? -1.327 -6.146 -16.451 1.00 98.56 305 ASP A C 1
ATOM 2412 O O . ASP A 1 305 ? -2.473 -5.756 -16.683 1.00 98.56 305 ASP A O 1
ATOM 2416 N N . ALA A 1 306 ? -1.013 -6.867 -15.369 1.00 98.56 306 ALA A N 1
ATOM 2417 C CA . ALA A 1 306 ? -1.967 -7.281 -14.349 1.00 98.56 306 ALA A CA 1
ATOM 2418 C C . ALA A 1 306 ? -2.711 -6.091 -13.731 1.00 98.56 306 ALA A C 1
ATOM 2420 O O . ALA A 1 306 ? -3.938 -6.090 -13.679 1.00 98.56 306 ALA A O 1
ATOM 2421 N N . THR A 1 307 ? -2.006 -5.040 -13.307 1.00 98.50 307 THR A N 1
ATOM 2422 C CA . THR A 1 307 ? -2.661 -3.848 -12.751 1.00 98.50 307 THR A CA 1
ATOM 2423 C C . THR A 1 307 ? -3.364 -3.025 -13.832 1.00 98.50 307 THR A C 1
ATOM 2425 O O . THR A 1 307 ? -4.440 -2.489 -13.588 1.00 98.50 307 THR A O 1
ATOM 2428 N N . TYR A 1 308 ? -2.798 -2.903 -15.033 1.00 98.25 308 TYR A N 1
ATOM 2429 C CA . TYR A 1 308 ? -3.291 -1.997 -16.070 1.00 98.25 308 TYR A CA 1
ATOM 2430 C C . TYR A 1 308 ? -4.527 -2.547 -16.785 1.00 98.25 308 TYR A C 1
ATOM 2432 O O . TYR A 1 308 ? -5.568 -1.881 -16.812 1.00 98.25 308 TYR A O 1
ATOM 2440 N N . ALA A 1 309 ? -4.431 -3.773 -17.304 1.00 97.19 309 ALA A N 1
ATOM 2441 C CA . ALA A 1 309 ? -5.380 -4.334 -18.258 1.00 97.19 309 ALA A CA 1
ATOM 2442 C C . ALA A 1 309 ? -5.920 -5.711 -17.854 1.00 97.19 309 ALA A C 1
ATOM 2444 O O . ALA A 1 309 ? -7.137 -5.841 -17.732 1.00 97.19 309 ALA A O 1
ATOM 2445 N N . SER A 1 310 ? -5.066 -6.722 -17.641 1.00 98.12 310 SER A N 1
ATOM 2446 C CA . SER A 1 310 ? -5.527 -8.116 -17.507 1.00 98.12 310 SER A CA 1
ATOM 2447 C C . SER A 1 310 ? -6.292 -8.377 -16.208 1.00 98.12 310 SER A C 1
ATOM 2449 O O . SER A 1 310 ? -7.190 -9.217 -16.174 1.00 98.12 310 SER A O 1
ATOM 2451 N N . LYS A 1 311 ? -5.968 -7.622 -15.148 1.00 97.94 311 LYS A N 1
ATOM 2452 C CA . LYS A 1 311 ? -6.499 -7.786 -13.784 1.00 97.94 311 LYS A CA 1
ATOM 2453 C C . LYS A 1 311 ? -6.172 -9.141 -13.157 1.00 97.94 311 LYS A C 1
ATOM 2455 O O . LYS A 1 311 ? -6.756 -9.482 -12.125 1.00 97.94 311 LYS A O 1
ATOM 2460 N N . ASP A 1 312 ? -5.203 -9.872 -13.707 1.00 98.25 312 ASP A N 1
ATOM 2461 C CA . ASP A 1 312 ? -4.694 -11.105 -13.108 1.00 98.25 312 ASP A CA 1
ATOM 2462 C C . ASP A 1 312 ? -4.099 -10.838 -11.722 1.00 98.25 312 ASP A C 1
ATOM 2464 O O . ASP A 1 312 ? -3.488 -9.802 -11.465 1.00 98.25 312 ASP A O 1
ATOM 2468 N N . LEU A 1 313 ? -4.265 -11.784 -10.800 1.00 98.50 313 LEU A N 1
ATOM 2469 C CA . LEU A 1 313 ? -3.767 -11.634 -9.435 1.00 98.50 313 LEU A CA 1
ATOM 2470 C C . LEU A 1 313 ? -2.350 -12.197 -9.329 1.00 98.50 313 LEU A C 1
ATOM 2472 O O . LEU A 1 313 ? -2.152 -13.413 -9.368 1.00 98.50 313 LEU A O 1
ATOM 2476 N N . ILE A 1 314 ? -1.373 -11.308 -9.150 1.00 98.62 314 ILE A N 1
ATOM 2477 C CA . ILE A 1 314 ? 0.016 -11.676 -8.865 1.00 98.62 314 ILE A CA 1
ATOM 2478 C C . ILE A 1 314 ? 0.273 -11.490 -7.370 1.00 98.62 314 ILE A C 1
ATOM 2480 O O . ILE A 1 314 ? 0.169 -10.391 -6.837 1.00 98.62 314 ILE A O 1
ATOM 2484 N N . TRP A 1 315 ? 0.624 -12.566 -6.679 1.00 98.50 315 TRP A N 1
ATOM 2485 C CA . TRP A 1 315 ? 0.844 -12.591 -5.238 1.00 98.50 315 TRP A CA 1
ATOM 2486 C C . TRP A 1 315 ? 2.334 -12.563 -4.919 1.00 98.50 315 TRP A C 1
ATOM 2488 O O . TRP A 1 315 ? 3.068 -13.473 -5.303 1.00 98.50 315 TRP A O 1
ATOM 2498 N N . LEU A 1 316 ? 2.768 -11.550 -4.173 1.00 98.69 316 LEU A N 1
ATOM 2499 C CA . LEU A 1 316 ? 4.097 -11.478 -3.580 1.00 98.69 316 LEU A CA 1
ATOM 2500 C C . LEU A 1 316 ? 4.068 -12.121 -2.194 1.00 98.69 316 LEU A C 1
ATOM 2502 O O . LEU A 1 316 ? 3.362 -11.643 -1.309 1.00 98.69 316 LEU A O 1
ATOM 2506 N N . THR A 1 317 ? 4.881 -13.152 -1.984 1.00 98.81 317 THR A N 1
ATOM 2507 C CA . THR A 1 317 ? 5.229 -13.648 -0.647 1.00 98.81 317 THR A CA 1
ATOM 2508 C C . THR A 1 317 ? 6.591 -13.109 -0.240 1.00 98.81 317 THR A C 1
ATOM 2510 O O . THR A 1 317 ? 7.544 -13.219 -1.012 1.00 98.81 317 THR A O 1
ATOM 2513 N N . VAL A 1 318 ? 6.668 -12.537 0.959 1.00 98.75 318 VAL A N 1
ATOM 2514 C CA . VAL A 1 318 ? 7.909 -12.069 1.579 1.00 98.75 318 VAL A CA 1
ATOM 2515 C C . VAL A 1 318 ? 8.179 -12.920 2.810 1.00 98.75 318 VAL A C 1
ATOM 2517 O O . VAL A 1 318 ? 7.311 -13.071 3.672 1.00 98.75 318 VAL A O 1
ATOM 2520 N N . GLU A 1 319 ? 9.379 -13.477 2.888 1.00 98.62 319 GLU A N 1
ATOM 2521 C CA . GLU A 1 319 ? 9.821 -14.359 3.968 1.00 98.62 319 GLU A CA 1
ATOM 2522 C C . GLU A 1 319 ? 11.287 -14.077 4.320 1.00 98.62 319 GLU A C 1
ATOM 2524 O O . GLU A 1 319 ? 12.004 -13.423 3.559 1.00 98.62 319 GLU A O 1
ATOM 2529 N N . ARG A 1 320 ? 11.736 -14.535 5.493 1.00 97.62 320 ARG A N 1
ATOM 2530 C CA . ARG A 1 320 ? 13.169 -14.512 5.822 1.00 97.62 320 ARG A CA 1
ATOM 2531 C C . ARG A 1 320 ? 13.896 -15.470 4.872 1.00 97.62 320 ARG A C 1
ATOM 2533 O O . ARG A 1 320 ? 13.362 -16.542 4.591 1.00 97.62 320 ARG A O 1
ATOM 2540 N N . ALA A 1 321 ? 15.045 -15.044 4.349 1.00 91.38 321 ALA A N 1
ATOM 2541 C CA . ALA A 1 321 ? 15.884 -15.876 3.486 1.00 91.38 321 ALA A CA 1
ATOM 2542 C C . ALA A 1 321 ? 16.774 -16.818 4.305 1.00 91.38 321 ALA A C 1
ATOM 2544 O O . ALA A 1 321 ? 17.147 -16.432 5.438 1.00 91.38 321 ALA A O 1
#

=== Feature glossary ===
Annotated list of the representations used here:

Nearest PDB structures. The Foldseek neighbor list gives the closest experimentally determined structures in the PDB, ranked by structural alignment. TM-score near 1 means near-identical fold; near 0.3 means only rough topology match. This is how one finds what a novel AlphaFold prediction most resembles in the solved-structure universe.

Foldseek 3Di. Foldseek's 3Di representation compresses backbone geometry into a per-residue letter drawn from a learned twenty-state alphabet. It captures the tertiary interaction pattern around each residue — which residues are packed against it in space, regardless of where they are in sequence.

Radius of gyration, Cα contacts, bounding box. Radius of gyration (Rg) is the root-mean-square distance of Cα atoms from their centroid — a single number for overall size and compactness. A globular domain of N residues has Rg ≈ 2.2·N^0.38 Å; an extended or disordered chain has a much larger Rg. The Cα contact count is the number of residue pairs whose Cα atoms are within 8 Å and are more than four positions apart in sequence — a standard proxy for tertiary packing density. The bounding box is the smallest axis-aligned box enclosing all Cα atoms.

InterPro / GO / CATH / organism. The annotation block draws on four external resources. InterPro: which protein families and domains the sequence belongs to. GO: standardized terms for what the protein does, what process it participates in, and where in the cell it acts. CATH: which structural fold it has in the CATH hierarchy. Organism: the species of origin.

mmCIF coordinates. The mmCIF block holds the 3D Cartesian coordinates of each backbone atom (N, Cα, C, O) in ångströms. mmCIF is the PDB's canonical archive format — a tagged-loop text representation of the atomic model.

pLDDT. pLDDT is the predicted lDDT-Cα score: AlphaFold's confidence that the local environment of each residue (all inter-atomic distances within 15 Å) is correctly placed. It is a per-residue number between 0 and 100, with higher meaning more reliable.

Backbone torsions (φ/ψ). φ (phi) and ψ (psi) are the two rotatable backbone dihedrals per residue: φ is the C(i-1)–N–Cα–C torsion, ψ is the N–Cα–C–N(i+1) torsion, both in degrees on (−180°, 180°]. α-helical residues cluster near (−60°, −45°); β-strand residues near (−120°, +130°). A Ramachandran plot is simply a scatter of (φ, ψ) for every residue.

B-factor. For experimental (PDB) structures, the B-factor (temperature factor) quantifies the positional spread of each atom in the crystal — a combination of thermal vibration and static disorder — in units of Å². High B-factors mark flexible loops or poorly resolved regions; low B-factors mark the rigid, well-ordered core.

Secondary structure (3-state, P-SEA). SS3 is a coarse helix/strand/coil call (letters a/b/c) made by the P-SEA algorithm from inter-Cα distances and dihedrals. It is less detailed than DSSP but needs only Cα positions.

Predicted aligned error. Predicted aligned error is AlphaFold's pairwise confidence. Unlike pLDDT (per-residue), PAE is per-residue-pair and captures whether two parts of the structure are correctly placed relative to each other. Units are ångströms of expected positional error.

Solvent-accessible surface area. Solvent-accessible surface area (SASA) is the area in Å² traced out by the centre of a 1.4 Å probe sphere (a water molecule) rolled over the protein's van der Waals surface (Shrake–Rupley / Lee–Richards construction). Buried residues have near-zero SASA; fully exposed residues can exceed 200 Å². The total SASA scales roughly with the number of surface residues.

Secondary structure (8-state, DSSP). The SS8 string is DSSP's per-residue secondary-structure call. α-helix (H) means an i→i+4 H-bond ladder; β-strand (E) means the residue participates in a β-sheet; 3₁₀ (G) and π (I) are tighter and wider helices; T/S are turns/bends; '-' is loop.

Rendered structure images. Structure images are PyMOL renders from six orthogonal camera directions. Cartoon representation draws helices as coils and strands as arrows; sticks shows the backbone as bonds; surface shows the solvent-excluded envelope. Rainbow coloring maps sequence position to hue (blue→red, N→C); chain coloring assigns a distinct color per polypeptide.

Sequence. The amino-acid sequence is the protein's primary structure: the linear order of residues from the N-terminus to the C-terminus, written in one-letter code. Everything else here — the 3D coordinates, the secondary structure, the domain annotations — is ultimately a consequence of this string.

Contact-map, Ramachandran, and PAE plots. Three diagnostic plots accompany the record. The Cα contact map visualizes the tertiary structure as a 2D adjacency matrix (8 Å cutoff, sequence-local contacts suppressed). The Ramachandran plot shows the distribution of backbone (φ, ψ) torsions, with points in the α and β basins reflecting secondary structure content. The PAE plot shows AlphaFold's inter-residue confidence as a color matrix.